Protein AF-0000000071038013 (afdb_homodimer)

pLDDT: mean 82.56, std 18.07, range [20.86, 97.69]

InterPro domains:
  IPR001584 Integrase, catalytic core [PF00665] (1-91)
  IPR001584 Integrase, catalytic core [PS50994] (1-150)
  IPR012337 Ribonuclease H-like superfamily [SSF53098] (1-143)
  IPR036397 Ribonuclease H superfamily [G3DSA:3.30.420.10] (1-163)

Structure (mmCIF, N/CA/C/O backbone):
data_AF-0000000071038013-model_v1
#
loop_
_entity.id
_entity.type
_entity.pdbx_description
1 polymer 'Integrase catalytic domain-containing protein'
#
loop_
_atom_site.group_PDB
_atom_site.id
_atom_site.type_symbol
_atom_site.label_atom_id
_atom_site.label_alt_id
_atom_site.label_comp_id
_atom_site.label_asym_id
_atom_site.label_entity_id
_atom_site.label_seq_id
_atom_site.pdbx_PDB_ins_code
_atom_site.Cartn_x
_atom_site.Cartn_y
_atom_site.Cartn_z
_atom_site.occupancy
_atom_site.B_iso_or_equiv
_atom_site.auth_seq_id
_atom_site.auth_comp_id
_atom_site.auth_asym_id
_atom_site.auth_atom_id
_atom_site.pdbx_PDB_model_num
ATOM 1 N N . MET A 1 1 ? 8.172 -13.898 -5.547 1 91.38 1 MET A N 1
ATOM 2 C CA . MET A 1 1 ? 7.512 -12.969 -6.461 1 91.38 1 MET A CA 1
ATOM 3 C C . MET A 1 1 ? 7.203 -13.641 -7.793 1 91.38 1 MET A C 1
ATOM 5 O O . MET A 1 1 ? 8.008 -14.43 -8.297 1 91.38 1 MET A O 1
ATOM 9 N N . ASP A 1 2 ? 6.066 -13.367 -8.406 1 90.62 2 ASP A N 1
ATOM 10 C CA . ASP A 1 2 ? 5.609 -13.969 -9.656 1 90.62 2 ASP A CA 1
ATOM 11 C C . ASP A 1 2 ? 4.633 -13.047 -10.383 1 90.62 2 ASP A C 1
ATOM 13 O O . ASP A 1 2 ? 4.109 -12.102 -9.797 1 90.62 2 ASP A O 1
ATOM 17 N N . ILE A 1 3 ? 4.516 -13.297 -11.625 1 92.56 3 ILE A N 1
ATOM 18 C CA . ILE A 1 3 ? 3.57 -12.523 -12.43 1 92.56 3 ILE A CA 1
ATOM 19 C C . ILE A 1 3 ? 2.422 -13.43 -12.875 1 92.56 3 ILE A C 1
ATOM 21 O O . ILE A 1 3 ? 2.648 -14.508 -13.422 1 92.56 3 ILE A O 1
ATOM 25 N N . LEU A 1 4 ? 1.237 -12.984 -12.609 1 93.62 4 LEU A N 1
ATOM 26 C CA . LEU A 1 4 ? 0.029 -13.672 -13.047 1 93.62 4 LEU A CA 1
ATOM 27 C C . LEU A 1 4 ? -0.562 -13 -14.281 1 93.62 4 LEU A C 1
ATOM 29 O O . LEU A 1 4 ? -0.708 -11.781 -14.32 1 93.62 4 LEU A O 1
ATOM 33 N N . GLY A 1 5 ? -0.98 -13.828 -15.203 1 91.69 5 GLY A N 1
ATOM 34 C CA . GLY A 1 5 ? -1.592 -13.328 -16.422 1 91.69 5 GLY A CA 1
ATOM 35 C C . GLY A 1 5 ? -1.093 -14.023 -17.672 1 91.69 5 GLY A C 1
ATOM 36 O O . GLY A 1 5 ? -0.382 -15.023 -17.594 1 91.69 5 GLY A O 1
ATOM 37 N N . PRO A 1 6 ? -1.408 -13.609 -18.844 1 94.38 6 PRO A N 1
ATOM 38 C CA . PRO A 1 6 ? -2.232 -12.43 -19.109 1 94.38 6 PRO A CA 1
ATOM 39 C C . PRO A 1 6 ? -3.697 -12.633 -18.734 1 94.38 6 PRO A C 1
ATOM 41 O O . PRO A 1 6 ? -4.23 -13.734 -18.891 1 94.38 6 PRO A O 1
ATOM 44 N N . LEU A 1 7 ? -4.316 -11.562 -18.219 1 94.81 7 LEU A N 1
ATOM 45 C CA . LEU A 1 7 ? -5.746 -11.461 -17.953 1 94.81 7 LEU A CA 1
ATOM 46 C C . LEU A 1 7 ? -6.422 -10.516 -18.938 1 94.81 7 LEU A C 1
ATOM 48 O O . LEU A 1 7 ? -5.746 -9.82 -19.703 1 94.8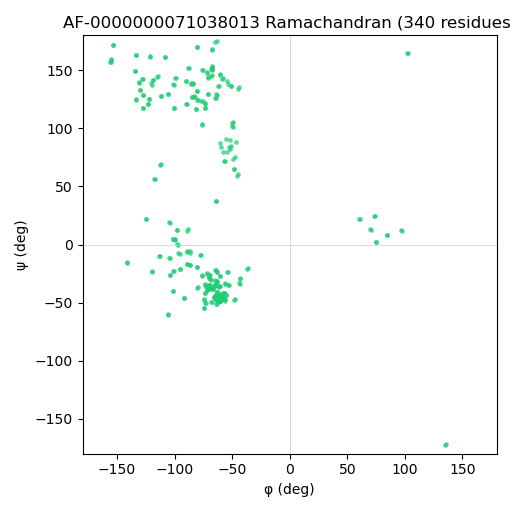1 7 LEU A O 1
ATOM 52 N N . PRO A 1 8 ? -7.727 -10.609 -19.062 1 94.25 8 PRO A N 1
ATOM 53 C CA . PRO A 1 8 ? -8.391 -9.617 -19.922 1 94.25 8 PRO A CA 1
ATOM 54 C C . PRO A 1 8 ? -8 -8.18 -19.562 1 94.25 8 PRO A C 1
ATOM 56 O O . PRO A 1 8 ? -7.898 -7.84 -18.391 1 94.25 8 PRO A O 1
ATOM 59 N N . VAL A 1 9 ? -7.75 -7.395 -20.578 1 95.81 9 VAL A N 1
ATOM 60 C CA . VAL A 1 9 ? -7.336 -6.012 -20.328 1 95.81 9 VAL A CA 1
ATOM 61 C C . VAL A 1 9 ? -8.461 -5.25 -19.641 1 95.81 9 VAL A C 1
ATOM 63 O O . VAL A 1 9 ? -9.609 -5.289 -20.078 1 95.81 9 VAL A O 1
ATOM 66 N N . THR A 1 10 ? -8.102 -4.637 -18.609 1 95.94 10 THR A N 1
ATOM 67 C CA . THR A 1 10 ? -9.094 -3.895 -17.828 1 95.94 10 THR A CA 1
ATOM 68 C C . THR A 1 10 ? -9.367 -2.535 -18.469 1 95.94 10 THR A C 1
ATOM 70 O O . THR A 1 10 ? -8.641 -2.105 -19.359 1 95.94 10 THR A O 1
ATOM 73 N N . ASP A 1 11 ? -10.398 -1.854 -17.969 1 91.81 11 ASP A N 1
ATOM 74 C CA . ASP A 1 11 ? -10.75 -0.514 -18.438 1 91.81 11 ASP A CA 1
ATOM 75 C C . ASP A 1 11 ? -9.633 0.482 -18.109 1 91.81 11 ASP A C 1
ATOM 77 O O . ASP A 1 11 ? -9.477 1.484 -18.812 1 91.81 11 ASP A O 1
ATOM 81 N N . THR A 1 12 ? -8.82 0.16 -17.156 1 93.19 12 THR A N 1
ATOM 82 C CA . THR A 1 12 ? -7.738 1.059 -16.766 1 93.19 12 THR A CA 1
ATOM 83 C C . THR A 1 12 ? -6.426 0.642 -17.422 1 93.19 12 THR A C 1
ATOM 85 O O . THR A 1 12 ? -5.375 1.225 -17.156 1 93.19 12 THR A O 1
ATOM 88 N N . GLY A 1 13 ? -6.43 -0.421 -18.219 1 96.25 13 GLY A N 1
ATOM 89 C CA . GLY A 1 13 ? -5.305 -0.77 -19.078 1 96.25 13 GLY A CA 1
ATOM 90 C C . GLY A 1 13 ? -4.391 -1.814 -18.453 1 96.25 13 GLY A C 1
ATOM 91 O O . GLY A 1 13 ? -3.285 -2.045 -18.953 1 96.25 13 GLY A O 1
ATOM 92 N N . ASN A 1 14 ? -4.781 -2.469 -17.406 1 97.38 14 ASN A N 1
ATOM 93 C CA . ASN A 1 14 ? -3.967 -3.506 -16.781 1 97.38 14 ASN A CA 1
ATOM 94 C C . ASN A 1 14 ? -4.227 -4.875 -17.406 1 97.38 14 ASN A C 1
ATOM 96 O O . ASN A 1 14 ? -5.328 -5.148 -17.875 1 97.38 14 ASN A O 1
ATOM 100 N N . ARG A 1 15 ? -3.176 -5.703 -17.344 1 97.44 15 ARG A N 1
ATOM 101 C CA . ARG A 1 15 ? -3.295 -7 -18.016 1 97.44 15 ARG A CA 1
ATOM 102 C C . ARG A 1 15 ? -2.633 -8.102 -17.188 1 97.44 15 ARG A C 1
ATOM 104 O O . ARG A 1 15 ? -2.848 -9.289 -17.438 1 97.44 15 ARG A O 1
ATOM 111 N N . TYR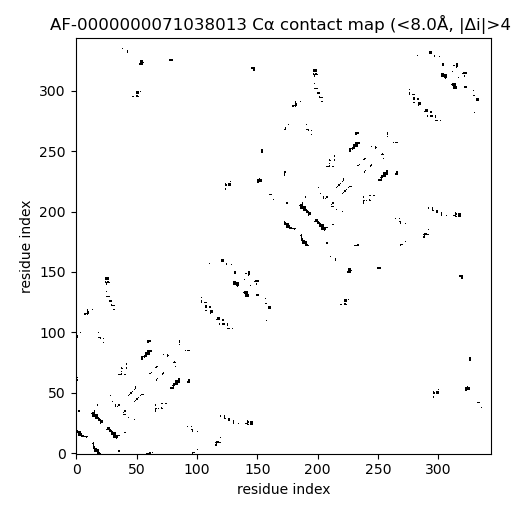 A 1 16 ? -1.839 -7.723 -16.25 1 96.25 16 TYR A N 1
ATOM 112 C CA . TYR A 1 16 ? -1.095 -8.664 -15.422 1 96.25 16 TYR A CA 1
ATOM 113 C C . TYR A 1 16 ? -1.196 -8.289 -13.945 1 96.25 16 TYR A C 1
ATOM 115 O O . TYR A 1 16 ? -1.627 -7.188 -13.609 1 96.25 16 TYR A O 1
ATOM 123 N N . ILE A 1 17 ? -0.865 -9.234 -13.086 1 96.81 17 ILE A N 1
ATOM 124 C CA . ILE A 1 17 ? -0.75 -8.984 -11.648 1 96.81 17 ILE A CA 1
ATOM 125 C C . ILE A 1 17 ? 0.646 -9.367 -11.172 1 96.81 17 ILE A C 1
ATOM 127 O O . ILE A 1 17 ? 1.089 -10.5 -11.375 1 96.81 17 ILE A O 1
ATOM 131 N N . LEU A 1 18 ? 1.361 -8.461 -10.633 1 95.94 18 LEU A N 1
ATOM 132 C CA . LEU A 1 18 ? 2.592 -8.766 -9.914 1 95.94 18 LEU A CA 1
ATOM 133 C C . LEU A 1 18 ? 2.287 -9.219 -8.484 1 95.94 18 LEU A C 1
ATOM 135 O O . LEU A 1 18 ? 1.726 -8.461 -7.695 1 95.94 18 LEU A O 1
ATOM 139 N N . CYS A 1 19 ? 2.621 -10.406 -8.18 1 95.88 19 CYS A N 1
ATOM 140 C CA . CYS A 1 19 ? 2.371 -10.977 -6.855 1 95.88 19 CYS A CA 1
ATOM 141 C C . CYS A 1 19 ? 3.662 -11.062 -6.051 1 95.88 19 CYS A C 1
ATOM 143 O O . CYS A 1 19 ? 4.672 -11.562 -6.547 1 95.88 19 CYS A O 1
ATOM 145 N N . VAL A 1 20 ? 3.627 -10.562 -4.855 1 94.5 20 VAL A N 1
ATOM 146 C CA . VAL A 1 20 ? 4.75 -10.625 -3.924 1 94.5 20 VAL A CA 1
ATOM 147 C C . VAL A 1 20 ? 4.281 -11.211 -2.592 1 94.5 20 VAL A C 1
ATOM 149 O O . VAL A 1 20 ? 3.303 -10.742 -2.01 1 94.5 20 VAL A O 1
ATOM 152 N N . ALA A 1 21 ? 4.953 -12.195 -2.105 1 94 21 ALA A N 1
ATOM 153 C CA . ALA A 1 21 ? 4.555 -12.852 -0.861 1 94 21 ALA A CA 1
ATOM 154 C C . ALA A 1 21 ? 5.73 -12.961 0.104 1 94 21 ALA A C 1
ATOM 156 O O . ALA A 1 21 ? 6.852 -13.266 -0.309 1 94 21 ALA A O 1
ATOM 157 N N . ASP A 1 22 ? 5.449 -12.602 1.289 1 92.44 22 ASP A N 1
ATOM 158 C CA . ASP A 1 22 ? 6.422 -12.82 2.357 1 92.44 22 ASP A CA 1
ATOM 159 C C . ASP A 1 22 ? 6.336 -14.242 2.898 1 92.44 22 ASP A C 1
ATOM 161 O O . ASP A 1 22 ? 5.281 -14.68 3.361 1 92.44 22 ASP A O 1
ATOM 165 N N . TYR A 1 23 ? 7.441 -14.922 2.941 1 88.69 23 TYR A N 1
ATOM 166 C CA . TYR A 1 23 ? 7.453 -16.344 3.271 1 88.69 23 TYR A CA 1
ATOM 167 C C . TYR A 1 23 ? 7.141 -16.562 4.746 1 88.69 23 TYR A C 1
ATOM 169 O O . TYR A 1 23 ? 6.453 -17.531 5.105 1 88.69 23 TYR A O 1
ATOM 177 N N . PHE A 1 24 ? 7.609 -15.758 5.574 1 88.88 24 PHE A N 1
ATOM 178 C CA . PHE A 1 24 ? 7.484 -15.945 7.012 1 88.88 24 PHE A CA 1
ATOM 179 C C . PHE A 1 24 ? 6.07 -15.633 7.48 1 88.88 24 PHE A C 1
ATOM 181 O O . PHE A 1 24 ? 5.402 -16.484 8.07 1 88.88 24 PHE A O 1
ATOM 188 N N . THR A 1 25 ? 5.551 -14.461 7.188 1 92.88 25 THR A N 1
ATOM 189 C CA . THR A 1 25 ? 4.254 -14.016 7.695 1 92.88 25 THR A CA 1
ATOM 190 C C . THR A 1 25 ? 3.127 -14.484 6.781 1 92.88 25 THR A C 1
ATOM 192 O O . THR A 1 25 ? 1.955 -14.438 7.16 1 92.88 25 THR A O 1
ATOM 195 N N . LYS A 1 26 ? 3.48 -14.867 5.547 1 92.94 26 LYS A N 1
ATOM 196 C CA . LYS A 1 26 ? 2.521 -15.266 4.516 1 92.94 26 LYS A CA 1
ATOM 197 C C . LYS A 1 26 ? 1.725 -14.062 4.016 1 92.94 26 LYS A C 1
ATOM 199 O O . LYS A 1 26 ? 0.716 -14.219 3.328 1 92.94 26 LYS A O 1
ATOM 204 N N . TRP A 1 27 ? 2.203 -12.875 4.379 1 95.38 27 TRP A N 1
ATOM 205 C CA . TRP A 1 27 ? 1.646 -11.648 3.83 1 95.38 27 TRP A CA 1
ATOM 206 C C . TRP A 1 27 ? 1.828 -11.594 2.316 1 95.38 27 TRP A C 1
ATOM 208 O O . TRP A 1 27 ? 2.893 -11.945 1.801 1 95.38 27 TRP A O 1
ATOM 218 N N . THR A 1 28 ? 0.787 -11.188 1.637 1 95.56 28 THR A N 1
ATOM 219 C CA . THR A 1 28 ? 0.858 -11.117 0.182 1 95.56 28 THR A CA 1
ATOM 220 C C . THR A 1 28 ? 0.438 -9.734 -0.314 1 95.56 28 THR A C 1
ATOM 222 O O . THR A 1 28 ? -0.424 -9.086 0.285 1 95.56 28 THR A O 1
ATOM 225 N N . GLU A 1 29 ? 1.085 -9.273 -1.32 1 97.38 29 GLU A N 1
ATOM 226 C CA . GLU A 1 29 ? 0.725 -8.086 -2.098 1 97.38 29 GLU A CA 1
ATOM 227 C C . GLU A 1 29 ? 0.46 -8.445 -3.557 1 97.38 29 GLU A C 1
ATOM 229 O O . GLU A 1 29 ? 1.134 -9.312 -4.121 1 97.38 29 GLU A O 1
ATOM 234 N N . ALA A 1 30 ? -0.49 -7.82 -4.109 1 97.31 30 ALA A N 1
ATOM 235 C CA . ALA A 1 30 ? -0.846 -7.984 -5.516 1 97.31 30 ALA A CA 1
ATOM 236 C C . ALA A 1 30 ? -1.058 -6.633 -6.191 1 97.31 30 ALA A C 1
ATOM 238 O O . ALA A 1 30 ? -1.839 -5.809 -5.711 1 97.31 30 ALA A O 1
ATOM 239 N N . TYR A 1 31 ? -0.338 -6.457 -7.238 1 97.69 31 TYR A N 1
ATOM 240 C CA . TYR A 1 31 ? -0.384 -5.184 -7.949 1 97.69 31 TYR A CA 1
ATOM 241 C C . TYR A 1 31 ? -0.79 -5.383 -9.406 1 97.69 31 TYR A C 1
ATOM 243 O O . TYR A 1 31 ? -0.163 -6.156 -10.125 1 97.69 31 TYR A O 1
ATOM 251 N N . ALA A 1 32 ? -1.856 -4.684 -9.859 1 97.62 32 ALA A N 1
ATOM 252 C CA . ALA A 1 32 ? -2.215 -4.699 -11.281 1 97.62 32 ALA A CA 1
ATOM 253 C C . ALA A 1 32 ? -1.201 -3.918 -12.109 1 97.62 32 ALA A C 1
ATOM 255 O O . ALA A 1 32 ? -0.83 -2.797 -11.758 1 97.62 32 ALA A O 1
ATOM 256 N N . ILE A 1 33 ? -0.693 -4.5 -13.172 1 97.12 33 ILE A N 1
ATOM 257 C CA . ILE A 1 33 ? 0.291 -3.834 -14.016 1 97.12 33 ILE A CA 1
ATOM 258 C C . ILE A 1 33 ? -0.077 -4.027 -15.484 1 97.12 33 ILE A C 1
ATOM 260 O O . ILE A 1 33 ? -0.678 -5.039 -15.852 1 97.12 33 ILE A O 1
ATOM 264 N N . PRO A 1 34 ? 0.255 -3.053 -16.344 1 97.12 34 PRO A N 1
ATOM 265 C CA . PRO A 1 34 ? -0.178 -3.102 -17.75 1 97.12 34 PRO A CA 1
ATOM 266 C C . PRO A 1 34 ? 0.639 -4.086 -18.578 1 97.12 34 PRO A C 1
ATOM 268 O O . PRO A 1 34 ? 0.171 -4.555 -19.625 1 97.12 34 PRO A O 1
ATOM 271 N N . ASN A 1 35 ? 1.901 -4.367 -18.203 1 94.44 35 ASN A N 1
ATOM 272 C CA . ASN A 1 35 ? 2.797 -5.25 -18.938 1 94.44 35 ASN A CA 1
ATOM 273 C C . ASN A 1 35 ? 3.844 -5.883 -18.031 1 94.44 35 ASN A C 1
ATOM 275 O O . ASN A 1 35 ? 3.93 -5.543 -16.844 1 94.44 35 ASN A O 1
ATOM 279 N N . GLN A 1 36 ? 4.547 -6.77 -18.547 1 91.81 36 GLN A N 1
ATOM 280 C CA . GLN A 1 36 ? 5.516 -7.492 -17.734 1 91.81 36 GLN A CA 1
ATOM 281 C C . GLN A 1 36 ? 6.938 -7.031 -18.031 1 91.81 36 GLN A C 1
ATOM 283 O O . GLN A 1 36 ? 7.895 -7.781 -17.828 1 91.81 36 GLN A O 1
ATOM 288 N N . GLU A 1 37 ? 7.012 -5.875 -18.609 1 90.31 37 GLU A N 1
ATOM 289 C CA . GLU A 1 37 ? 8.352 -5.363 -18.875 1 90.31 37 GLU A CA 1
ATOM 290 C C . GLU A 1 37 ? 9.148 -5.191 -17.578 1 90.31 37 GLU A C 1
ATOM 292 O O . GLU A 1 37 ? 8.594 -4.777 -16.547 1 90.31 37 GLU A O 1
ATOM 297 N N . ALA A 1 38 ? 10.414 -5.406 -17.688 1 87.75 38 ALA A N 1
ATOM 298 C CA . ALA A 1 38 ? 11.305 -5.371 -16.531 1 87.75 38 ALA A CA 1
ATOM 299 C C . ALA A 1 38 ? 11.219 -4.031 -15.812 1 87.75 38 ALA A C 1
ATOM 301 O O . ALA A 1 38 ? 11.18 -3.98 -14.578 1 87.75 38 ALA A O 1
ATOM 302 N N . VAL A 1 39 ? 11.164 -2.992 -16.547 1 88.5 39 VAL A N 1
ATOM 303 C CA . VAL A 1 39 ? 11.133 -1.652 -15.969 1 88.5 39 VAL A CA 1
ATOM 304 C C . VAL A 1 39 ? 9.836 -1.456 -15.18 1 88.5 39 VAL A C 1
ATOM 306 O O . VAL A 1 39 ? 9.852 -0.909 -14.078 1 88.5 39 VAL A O 1
ATOM 309 N N . THR A 1 40 ? 8.727 -1.884 -15.789 1 92.44 40 THR A N 1
ATOM 310 C CA . THR A 1 40 ? 7.434 -1.777 -15.117 1 92.44 40 THR A CA 1
ATOM 311 C C . THR A 1 40 ? 7.434 -2.576 -13.82 1 92.44 40 THR A C 1
ATOM 313 O O . THR A 1 40 ? 7.066 -2.055 -12.766 1 92.44 40 THR A O 1
ATOM 316 N N . VAL A 1 41 ? 7.863 -3.742 -13.867 1 92.44 41 VAL A N 1
ATOM 317 C CA . VAL A 1 41 ? 7.875 -4.645 -12.727 1 92.44 41 VAL A CA 1
ATOM 318 C C . VAL A 1 41 ? 8.805 -4.102 -11.641 1 92.44 41 VAL A C 1
ATOM 320 O O . VAL A 1 41 ? 8.438 -4.051 -10.469 1 92.44 41 VAL A O 1
ATOM 323 N N . ALA A 1 42 ? 9.977 -3.688 -12.039 1 90.44 42 ALA A N 1
ATOM 324 C CA . ALA A 1 42 ? 10.953 -3.141 -11.094 1 90.44 42 ALA A CA 1
ATOM 325 C C . ALA A 1 42 ? 10.391 -1.907 -10.391 1 90.44 42 ALA A C 1
ATOM 327 O O . ALA A 1 42 ? 10.523 -1.772 -9.172 1 90.44 42 ALA A O 1
ATOM 328 N N . ARG A 1 43 ? 9.781 -1.085 -11.125 1 91.38 43 ARG A N 1
ATOM 329 C CA . ARG A 1 43 ? 9.234 0.147 -10.57 1 91.38 43 ARG A CA 1
ATOM 330 C C . ARG A 1 43 ? 8.148 -0.152 -9.539 1 91.38 43 ARG A C 1
ATOM 332 O O . ARG A 1 43 ? 8.18 0.384 -8.43 1 91.38 43 ARG A O 1
ATOM 339 N N . VAL A 1 44 ? 7.242 -0.942 -9.898 1 94.19 44 VAL A N 1
ATOM 340 C CA . VAL A 1 44 ? 6.137 -1.278 -9.008 1 94.19 44 VAL A CA 1
ATOM 341 C C . VAL A 1 44 ? 6.672 -1.98 -7.762 1 94.19 44 VAL A C 1
ATOM 343 O O . VAL A 1 44 ? 6.262 -1.67 -6.641 1 94.19 44 VAL A O 1
ATOM 346 N N . PHE A 1 45 ? 7.605 -2.873 -7.953 1 93.69 45 PHE A N 1
ATOM 347 C CA . PHE A 1 45 ? 8.203 -3.604 -6.84 1 93.69 45 PHE A CA 1
ATOM 348 C C . PHE A 1 45 ? 8.875 -2.648 -5.863 1 93.69 45 PHE A C 1
ATOM 350 O O . PHE A 1 45 ? 8.672 -2.744 -4.652 1 93.69 45 PHE A O 1
ATOM 357 N N . VAL A 1 46 ? 9.594 -1.731 -6.355 1 92.69 46 VAL A N 1
ATOM 358 C CA . VAL A 1 46 ? 10.336 -0.807 -5.504 1 92.69 46 VAL A CA 1
ATOM 359 C C . VAL A 1 46 ? 9.375 0.182 -4.855 1 92.69 46 VAL A C 1
ATOM 361 O O . VAL A 1 46 ? 9.336 0.307 -3.629 1 92.69 46 VAL A O 1
ATOM 364 N N . GLU A 1 47 ? 8.539 0.807 -5.59 1 92.88 47 GLU A N 1
ATOM 365 C CA . GLU A 1 47 ? 7.723 1.923 -5.121 1 92.88 47 GLU A CA 1
ATOM 366 C C . GLU A 1 47 ? 6.602 1.441 -4.199 1 92.88 47 GLU A C 1
ATOM 368 O O . GLU A 1 47 ? 6.219 2.145 -3.264 1 92.88 47 GLU A O 1
ATOM 373 N N . GLN A 1 48 ? 6.117 0.265 -4.52 1 95 48 GLN A N 1
ATOM 374 C CA . GLN A 1 48 ? 4.914 -0.136 -3.799 1 95 48 GLN A CA 1
ATOM 375 C C . GLN A 1 48 ? 5.234 -1.179 -2.732 1 95 48 GLN A C 1
ATOM 377 O O . GLN A 1 48 ? 4.531 -1.279 -1.725 1 95 48 GLN A O 1
ATOM 382 N N . PHE A 1 49 ? 6.293 -1.919 -2.947 1 95.44 49 PHE A N 1
ATOM 383 C CA . PHE A 1 49 ? 6.605 -2.949 -1.967 1 95.44 49 PHE A CA 1
ATOM 384 C C . PHE A 1 49 ? 7.805 -2.541 -1.118 1 95.44 49 PHE A C 1
ATOM 386 O O . PHE A 1 49 ? 7.68 -2.359 0.095 1 95.44 49 PHE A O 1
ATOM 393 N N . VAL A 1 50 ? 8.945 -2.326 -1.741 1 94.62 50 VAL A N 1
ATOM 394 C CA . VAL A 1 50 ? 10.203 -2.096 -1.034 1 94.62 50 VAL A CA 1
ATOM 395 C C . VAL A 1 50 ? 10.086 -0.834 -0.179 1 94.62 50 VAL A C 1
ATOM 397 O O . VAL A 1 50 ? 10.445 -0.844 1.001 1 94.62 50 VAL A O 1
ATOM 400 N N . LEU A 1 51 ? 9.547 0.238 -0.704 1 94.25 51 LEU A N 1
ATOM 401 C CA . LEU A 1 51 ? 9.508 1.512 0.006 1 94.25 51 LEU A CA 1
ATOM 402 C C . LEU A 1 51 ? 8.414 1.513 1.065 1 94.25 51 LEU A C 1
ATOM 404 O O . LEU A 1 51 ? 8.359 2.412 1.906 1 94.25 51 LEU A O 1
ATOM 408 N N . ARG A 1 52 ? 7.637 0.562 1.053 1 95.44 52 ARG A N 1
ATOM 409 C CA . ARG A 1 52 ? 6.605 0.483 2.082 1 95.44 52 ARG A CA 1
ATOM 410 C C . ARG A 1 52 ? 6.992 -0.517 3.168 1 95.44 52 ARG A C 1
ATOM 412 O O . ARG A 1 52 ? 6.789 -0.26 4.355 1 95.44 52 ARG A O 1
ATOM 419 N N . PHE A 1 53 ? 7.586 -1.646 2.752 1 95.25 53 PHE A N 1
ATOM 420 C CA . PHE A 1 53 ? 7.781 -2.732 3.705 1 95.25 53 PHE A CA 1
ATOM 421 C C . PHE A 1 53 ? 9.266 -2.955 3.975 1 95.25 53 PHE A C 1
ATOM 423 O O . PHE A 1 53 ? 9.633 -3.717 4.871 1 95.25 53 PHE A O 1
ATOM 430 N N . GLY A 1 54 ? 10.156 -2.303 3.176 1 93.56 54 GLY A N 1
ATOM 431 C CA . GLY A 1 54 ? 11.586 -2.486 3.332 1 93.56 54 GLY A CA 1
ATOM 432 C C . GLY A 1 54 ? 12.188 -3.418 2.297 1 93.56 54 GLY A C 1
ATOM 433 O O . GLY A 1 54 ? 11.461 -4.168 1.636 1 93.56 54 GLY A O 1
ATOM 434 N N . VAL A 1 55 ? 13.516 -3.385 2.18 1 92.69 55 VAL A N 1
ATOM 435 C CA . VAL A 1 55 ? 14.242 -4.246 1.254 1 92.69 55 VAL A CA 1
ATOM 436 C C . VAL A 1 55 ? 14.258 -5.676 1.789 1 92.69 55 VAL A C 1
ATOM 438 O O . VAL A 1 55 ? 14.727 -5.922 2.904 1 92.69 55 VAL A O 1
ATOM 441 N N . PRO A 1 56 ? 13.727 -6.586 0.996 1 91.81 56 PRO A N 1
ATOM 442 C CA . PRO A 1 56 ? 13.844 -7.973 1.445 1 91.81 56 PRO A CA 1
ATOM 443 C C . PRO A 1 56 ? 15.281 -8.477 1.43 1 91.81 56 PRO A C 1
ATOM 445 O O . PRO A 1 56 ? 16.078 -8.078 0.574 1 91.81 56 PRO A O 1
ATOM 448 N N . LEU A 1 57 ? 15.555 -9.375 2.297 1 88.31 57 LEU A N 1
ATOM 449 C CA . LEU A 1 57 ? 16.891 -9.969 2.336 1 88.31 57 LEU A CA 1
ATOM 450 C C . LEU A 1 57 ? 17.094 -10.93 1.173 1 88.31 57 LEU A C 1
ATOM 452 O O . LEU A 1 57 ? 18.156 -10.961 0.566 1 88.31 57 LEU A O 1
ATOM 456 N N . GLN A 1 58 ? 16.062 -11.695 0.93 1 89.06 58 GLN A N 1
ATOM 457 C CA . GLN A 1 58 ? 16.078 -12.656 -0.167 1 89.06 58 GLN A CA 1
ATOM 458 C C . GLN A 1 58 ? 14.812 -12.531 -1.022 1 89.06 58 GLN A C 1
ATOM 460 O O . GLN A 1 58 ? 13.719 -12.312 -0.499 1 89.06 58 GLN A O 1
ATOM 465 N N . LEU A 1 59 ? 15.023 -12.641 -2.283 1 88.44 59 LEU A N 1
ATOM 466 C CA . LEU A 1 59 ? 13.914 -12.594 -3.229 1 88.44 59 LEU A CA 1
ATOM 467 C C . LEU A 1 59 ? 13.938 -13.805 -4.152 1 88.44 59 LEU A C 1
ATOM 469 O O . LEU A 1 59 ? 14.922 -14.031 -4.859 1 88.44 59 LEU A O 1
ATOM 473 N N . HIS A 1 60 ? 12.906 -14.602 -4.082 1 85.25 60 HIS A N 1
ATOM 474 C CA . HIS A 1 60 ? 12.734 -15.75 -4.969 1 85.25 60 HIS A CA 1
ATOM 475 C C . HIS A 1 60 ? 11.758 -15.43 -6.094 1 85.25 60 HIS A C 1
ATOM 477 O O . HIS A 1 60 ? 10.625 -15.016 -5.836 1 85.25 60 HIS A O 1
ATOM 483 N N . THR A 1 61 ? 12.273 -15.477 -7.285 1 84.19 61 THR A N 1
ATOM 484 C CA . THR A 1 61 ? 11.414 -15.18 -8.43 1 84.19 61 THR A CA 1
ATOM 485 C C . THR A 1 61 ? 11.25 -16.406 -9.312 1 84.19 61 THR A C 1
ATOM 487 O O . THR A 1 61 ? 12.117 -17.297 -9.336 1 84.19 61 THR A O 1
ATOM 490 N N . ASP A 1 62 ? 10.141 -16.578 -9.859 1 73.19 62 ASP A N 1
ATOM 491 C CA . ASP A 1 62 ? 9.984 -17.656 -10.828 1 73.19 62 ASP A CA 1
ATOM 492 C C . ASP A 1 62 ? 10.789 -17.375 -12.094 1 73.19 62 ASP A C 1
ATOM 494 O O . ASP A 1 62 ? 11.211 -16.234 -12.328 1 73.19 62 ASP A O 1
ATOM 498 N N . GLN A 1 63 ? 11.195 -18.391 -12.719 1 62.56 63 GLN A N 1
ATOM 499 C CA . GLN A 1 63 ? 12.102 -18.344 -13.859 1 62.56 63 GLN A CA 1
ATOM 500 C C . GLN A 1 63 ? 11.469 -17.609 -15.039 1 62.56 63 GLN A C 1
ATOM 502 O O . GLN A 1 63 ? 11.742 -17.938 -16.203 1 62.56 63 GLN A O 1
ATOM 507 N N . GLY A 1 64 ? 10.727 -16.578 -14.758 1 65.06 64 GLY A N 1
ATOM 508 C CA . GLY A 1 64 ? 10.234 -15.82 -15.898 1 65.06 64 GLY A CA 1
ATOM 509 C C . GLY A 1 64 ? 11.234 -14.805 -16.406 1 65.06 64 GLY A C 1
ATOM 510 O O . GLY A 1 64 ? 12.039 -14.266 -15.648 1 65.06 64 GLY A O 1
ATOM 511 N N . ARG A 1 65 ? 11.391 -14.672 -17.703 1 66.62 65 ARG A N 1
ATOM 512 C CA . ARG A 1 65 ? 12.305 -13.781 -18.406 1 66.62 65 ARG A CA 1
ATOM 513 C C . ARG A 1 65 ? 12.312 -12.391 -17.766 1 66.62 65 ARG A C 1
ATOM 515 O O . ARG A 1 65 ? 13.352 -11.727 -17.734 1 66.62 65 ARG A O 1
ATOM 522 N N . ASN A 1 66 ? 11.258 -12.016 -17.203 1 70.69 66 ASN A N 1
ATOM 523 C CA . ASN A 1 66 ? 11.148 -10.672 -16.641 1 70.69 66 ASN A CA 1
ATOM 524 C C . ASN A 1 66 ? 12.055 -10.492 -15.43 1 70.69 66 ASN A C 1
ATOM 526 O O . ASN A 1 66 ? 12.641 -9.422 -15.242 1 70.69 66 ASN A O 1
ATOM 530 N N . PHE A 1 67 ? 12.242 -11.539 -14.766 1 73.88 67 PHE A N 1
ATOM 531 C CA . PHE A 1 67 ? 13.016 -11.422 -13.531 1 73.88 67 PHE A CA 1
ATOM 532 C C . PHE A 1 67 ? 14.484 -11.758 -13.781 1 73.88 67 PHE A C 1
ATOM 534 O O . PHE A 1 67 ? 15.336 -11.539 -12.914 1 73.88 67 PHE A O 1
ATOM 541 N N . GLU A 1 68 ? 14.664 -12.211 -14.953 1 73.62 68 GLU A N 1
ATOM 542 C CA . GLU A 1 68 ? 16.031 -12.555 -15.305 1 73.62 68 GLU A CA 1
ATOM 543 C C . GLU A 1 68 ? 16.703 -11.453 -16.125 1 73.62 68 GLU A C 1
ATOM 545 O O . GLU A 1 68 ? 17.875 -11.555 -16.484 1 73.62 68 GLU A O 1
ATOM 550 N N . SER A 1 69 ? 16.016 -10.477 -16.266 1 78.19 69 SER A N 1
ATOM 551 C CA . SER A 1 69 ? 16.562 -9.359 -17.031 1 78.19 69 SER A CA 1
ATOM 552 C C . SER A 1 69 ? 17.719 -8.703 -16.297 1 78.19 69 SER A C 1
ATOM 554 O O . SER A 1 69 ? 17.859 -8.852 -15.078 1 78.19 69 SER A O 1
ATOM 556 N N . ASN A 1 70 ? 18.562 -8.125 -17.062 1 79.19 70 ASN A N 1
ATOM 557 C CA . ASN A 1 70 ? 19.688 -7.375 -16.5 1 79.19 70 ASN A CA 1
ATOM 558 C C . ASN A 1 70 ? 19.203 -6.289 -15.539 1 79.19 70 ASN A C 1
ATOM 560 O O . ASN A 1 70 ? 19.844 -6.039 -14.516 1 79.19 70 ASN A O 1
ATOM 564 N N . LEU A 1 71 ? 18.141 -5.793 -15.875 1 75.81 71 LEU A N 1
ATOM 565 C CA . LEU A 1 71 ? 17.594 -4.727 -15.039 1 75.81 71 LEU A CA 1
ATOM 566 C C . LEU A 1 71 ? 17.297 -5.23 -13.633 1 75.81 71 LEU A C 1
ATOM 568 O O . LEU A 1 71 ? 17.688 -4.609 -12.648 1 75.81 71 LEU A O 1
ATOM 572 N N . PHE A 1 72 ? 16.656 -6.293 -13.5 1 81.56 72 PHE A N 1
ATOM 573 C CA . PHE A 1 72 ? 16.281 -6.797 -12.188 1 81.56 72 PHE A CA 1
ATOM 574 C C . PHE A 1 72 ? 17.5 -7.277 -11.422 1 81.56 72 PHE A C 1
ATOM 576 O O . PHE A 1 72 ? 17.578 -7.121 -10.195 1 81.56 72 PHE A O 1
ATOM 583 N N . LYS A 1 73 ? 18.359 -7.809 -12.188 1 80.94 73 LYS A N 1
ATOM 584 C CA . LYS A 1 73 ? 19.625 -8.219 -11.562 1 80.94 73 LYS A CA 1
ATOM 585 C C . LYS A 1 73 ? 20.359 -7.012 -10.984 1 80.94 73 LYS A C 1
ATOM 587 O O . LYS A 1 73 ? 20.828 -7.055 -9.844 1 80.94 73 LYS A O 1
ATOM 592 N N . GLU A 1 74 ? 20.453 -6.02 -11.742 1 82.5 74 GLU A N 1
ATOM 593 C CA . GLU A 1 74 ? 21.109 -4.797 -11.289 1 82.5 74 GLU A CA 1
ATOM 594 C C . GLU A 1 74 ? 20.359 -4.176 -10.109 1 82.5 74 GLU A C 1
ATOM 596 O O . GLU A 1 74 ? 20.984 -3.697 -9.156 1 82.5 74 GLU A O 1
ATOM 601 N N . LEU A 1 75 ? 19.094 -4.215 -10.227 1 82.88 75 LEU A N 1
ATOM 602 C CA . LEU A 1 75 ? 18.281 -3.678 -9.141 1 82.88 75 LEU A CA 1
ATOM 603 C C . LEU A 1 75 ? 18.516 -4.445 -7.848 1 82.88 75 LEU A C 1
ATOM 605 O O . LEU A 1 75 ? 18.688 -3.84 -6.785 1 82.88 75 LEU A O 1
ATOM 609 N N . ALA A 1 76 ? 18.469 -5.719 -7.941 1 84.75 76 ALA A N 1
ATOM 610 C CA . ALA A 1 76 ? 18.703 -6.551 -6.766 1 84.75 76 ALA A CA 1
ATOM 611 C C . ALA A 1 76 ? 20.062 -6.262 -6.145 1 84.75 76 ALA A C 1
ATOM 613 O O . ALA A 1 76 ? 20.188 -6.168 -4.922 1 84.75 76 ALA A O 1
ATOM 614 N N . GLN A 1 77 ? 21 -6.113 -6.992 1 83.62 77 GLN A N 1
ATOM 615 C CA . GLN A 1 77 ? 22.344 -5.805 -6.531 1 83.62 77 GLN A CA 1
ATOM 616 C C . GLN A 1 77 ? 22.406 -4.441 -5.848 1 83.62 77 GLN A C 1
ATOM 618 O O . GLN A 1 77 ? 22.984 -4.305 -4.766 1 83.62 77 GLN A O 1
ATOM 623 N N . LEU A 1 78 ? 21.812 -3.551 -6.434 1 81.31 78 LEU A N 1
ATOM 624 C CA . LEU A 1 78 ? 21.797 -2.193 -5.895 1 81.31 78 LEU A CA 1
ATOM 625 C C . LEU A 1 78 ? 21.109 -2.162 -4.531 1 81.31 78 LEU A C 1
ATOM 627 O O . LEU A 1 78 ? 21.547 -1.424 -3.639 1 81.31 78 LEU A O 1
ATOM 631 N N . LEU A 1 79 ? 20.109 -2.963 -4.395 1 86.56 79 LEU A N 1
ATOM 632 C CA . LEU A 1 79 ? 19.328 -2.957 -3.166 1 86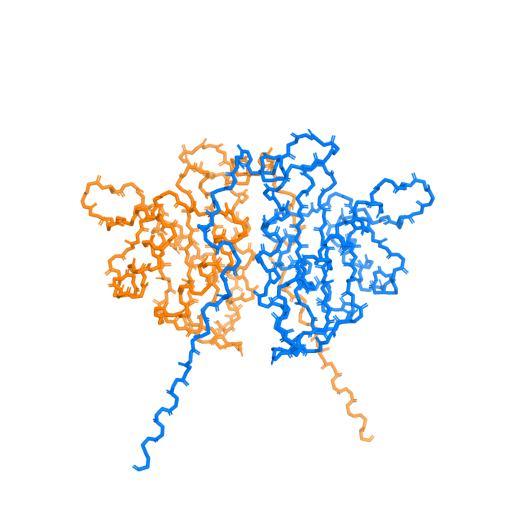.56 79 LEU A CA 1
ATOM 633 C C . LEU A 1 79 ? 19.906 -3.934 -2.146 1 86.56 79 LEU A C 1
ATOM 635 O O . LEU A 1 79 ? 19.453 -3.988 -1.004 1 86.56 79 LEU A O 1
ATOM 639 N N . GLY A 1 80 ? 20.891 -4.656 -2.57 1 85.31 80 GLY A N 1
ATOM 640 C CA . GLY A 1 80 ? 21.5 -5.633 -1.678 1 85.31 80 GLY A CA 1
ATOM 641 C C . GLY A 1 80 ? 20.625 -6.855 -1.459 1 85.31 80 GLY A C 1
ATOM 642 O O . GLY A 1 80 ? 20.641 -7.449 -0.378 1 85.31 80 GLY A O 1
ATOM 643 N N . ILE A 1 81 ? 19.781 -7.117 -2.381 1 87.75 81 ILE A N 1
ATOM 644 C CA . ILE A 1 81 ? 18.891 -8.266 -2.299 1 87.75 81 ILE A CA 1
ATOM 645 C C . ILE A 1 81 ? 19.609 -9.508 -2.826 1 87.75 81 ILE A C 1
ATOM 647 O O . ILE A 1 81 ? 20.219 -9.477 -3.896 1 87.75 81 ILE A O 1
ATOM 651 N N . ASP A 1 82 ? 19.625 -10.547 -2.031 1 84.06 82 ASP A N 1
ATOM 652 C CA . ASP A 1 82 ? 20.047 -11.844 -2.551 1 84.06 82 ASP A CA 1
ATOM 653 C C . ASP A 1 82 ? 18.953 -12.477 -3.406 1 84.06 82 ASP A C 1
ATOM 655 O O . ASP A 1 82 ? 17.953 -12.953 -2.881 1 84.06 82 ASP A O 1
ATOM 659 N N . LYS A 1 83 ? 19.188 -12.391 -4.637 1 80 83 LYS A N 1
ATOM 660 C CA . LYS A 1 83 ? 18.188 -12.938 -5.555 1 80 83 LYS A CA 1
ATOM 661 C C . LYS A 1 83 ? 18.469 -14.406 -5.859 1 80 83 LYS A C 1
ATOM 663 O O . LYS A 1 83 ? 19.594 -14.766 -6.203 1 80 83 LYS A O 1
ATOM 668 N N . THR A 1 84 ? 17.562 -15.242 -5.562 1 72.06 84 THR A N 1
ATOM 669 C CA . THR A 1 84 ? 17.703 -16.656 -5.91 1 72.06 84 THR A CA 1
ATOM 670 C C . THR A 1 84 ? 16.578 -17.109 -6.824 1 72.06 84 THR A C 1
ATOM 672 O O . THR A 1 84 ? 15.477 -16.531 -6.789 1 72.06 84 THR A O 1
ATOM 675 N N . ARG A 1 85 ? 17.062 -17.906 -7.824 1 63.09 85 ARG A N 1
ATOM 676 C CA . ARG A 1 85 ? 16.047 -18.531 -8.656 1 63.09 85 ARG A CA 1
ATOM 677 C C . ARG A 1 85 ? 15.461 -19.766 -7.961 1 63.09 85 ARG A C 1
ATOM 679 O O . ARG A 1 85 ? 16.172 -20.484 -7.258 1 63.09 85 ARG A O 1
ATOM 686 N N . THR A 1 86 ? 14.156 -19.812 -7.785 1 55.84 86 THR A N 1
ATOM 687 C CA . THR A 1 86 ? 13.57 -21 -7.18 1 55.84 86 THR A CA 1
ATOM 688 C C . THR A 1 86 ? 14.102 -22.266 -7.844 1 55.84 86 THR A C 1
ATOM 690 O O . THR A 1 86 ? 13.906 -22.469 -9.047 1 55.84 86 THR A O 1
ATOM 693 N N . THR A 1 87 ? 15.305 -22.578 -7.766 1 50.62 87 THR A N 1
ATOM 694 C CA . THR A 1 87 ? 15.766 -23.891 -8.188 1 50.62 87 THR A CA 1
ATOM 695 C C . THR A 1 87 ? 15.219 -24.984 -7.262 1 50.62 87 THR A C 1
ATOM 697 O O . THR A 1 87 ? 14.688 -24.688 -6.188 1 50.62 87 THR A O 1
ATOM 700 N N . ALA A 1 88 ? 15.359 -26.266 -7.68 1 52.06 88 ALA A N 1
ATOM 701 C CA . ALA A 1 88 ? 15.016 -27.516 -7.02 1 52.06 88 ALA A CA 1
ATOM 702 C C . ALA A 1 88 ? 15.273 -27.438 -5.52 1 52.06 88 ALA A C 1
ATOM 704 O O . ALA A 1 88 ? 14.633 -28.141 -4.734 1 52.06 88 ALA A O 1
ATOM 705 N N . PHE A 1 89 ? 16.031 -26.594 -5.133 1 47.19 89 PHE A N 1
ATOM 706 C CA . PHE A 1 89 ? 16.469 -26.766 -3.75 1 47.19 89 PHE A CA 1
ATOM 707 C C . PHE A 1 89 ? 15.594 -25.938 -2.805 1 47.19 89 PHE A C 1
ATOM 709 O O . PHE A 1 89 ? 15.68 -26.109 -1.586 1 47.19 89 PHE A O 1
ATOM 716 N N . HIS A 1 90 ? 14.891 -24.922 -3.219 1 55.59 90 HIS A N 1
ATOM 717 C CA . HIS A 1 90 ? 14.008 -24.203 -2.305 1 55.59 90 HIS A CA 1
ATOM 718 C C . HIS A 1 90 ? 12.555 -24.312 -2.754 1 55.59 90 HIS A C 1
ATOM 720 O O . HIS A 1 90 ? 11.945 -23.297 -3.104 1 55.59 90 HIS A O 1
ATOM 726 N N . PRO A 1 91 ? 12.07 -25.5 -2.896 1 55.41 91 PRO A N 1
ATOM 727 C CA . PRO A 1 91 ? 10.742 -25.891 -3.387 1 55.41 91 PRO A CA 1
ATOM 728 C C . PRO A 1 91 ? 9.609 -25.203 -2.621 1 55.41 91 PRO A C 1
ATOM 730 O O . PRO A 1 91 ? 8.555 -24.906 -3.195 1 55.41 91 PRO A O 1
ATOM 733 N N . GLN A 1 92 ? 9.953 -24.797 -1.386 1 57.06 92 GLN A N 1
ATOM 734 C CA . GLN A 1 92 ? 8.844 -24.391 -0.532 1 57.06 92 GLN A CA 1
ATOM 735 C C . GLN A 1 92 ? 8.398 -22.969 -0.861 1 57.06 92 GLN A C 1
ATOM 737 O O . GLN A 1 92 ? 7.199 -22.672 -0.885 1 57.06 92 GLN A O 1
ATOM 742 N N . SER A 1 93 ? 9.336 -22.047 -1.185 1 59.34 93 SER A N 1
ATOM 743 C CA . SER A 1 93 ? 8.945 -20.672 -1.454 1 59.34 93 SER A CA 1
ATOM 744 C C . SER A 1 93 ? 8.211 -20.547 -2.785 1 59.34 93 SER A C 1
ATOM 746 O O . SER A 1 93 ? 7.254 -19.781 -2.906 1 59.34 93 SER A O 1
ATOM 748 N N . ASP A 1 94 ? 8.656 -21.328 -3.701 1 63.62 94 ASP A N 1
ATOM 749 C CA . ASP A 1 94 ? 7.984 -21.344 -5 1 63.62 94 ASP A CA 1
ATOM 750 C C . ASP A 1 94 ? 6.555 -21.859 -4.879 1 63.62 94 ASP A C 1
ATOM 752 O O . ASP A 1 94 ? 5.633 -21.312 -5.477 1 63.62 94 ASP A O 1
ATOM 756 N N . GLY A 1 95 ? 6.449 -22.734 -4.012 1 76.56 95 GLY A N 1
ATOM 757 C CA . GLY A 1 95 ? 5.133 -23.312 -3.809 1 76.56 95 GLY A CA 1
ATOM 758 C C . GLY A 1 95 ? 4.141 -22.344 -3.189 1 76.56 95 GLY A C 1
ATOM 759 O O . GLY A 1 95 ? 2.955 -22.359 -3.516 1 76.56 95 GLY A O 1
ATOM 760 N N . MET A 1 96 ? 4.629 -21.344 -2.432 1 82.44 96 MET A N 1
ATOM 761 C CA . MET A 1 96 ? 3.75 -20.422 -1.728 1 82.44 96 MET A CA 1
ATOM 762 C C . MET A 1 96 ? 3.119 -19.422 -2.695 1 82.44 96 MET A C 1
ATOM 764 O O . MET A 1 96 ? 1.906 -19.219 -2.67 1 82.44 96 MET A O 1
ATOM 768 N N . VAL A 1 97 ? 3.932 -18.828 -3.566 1 86.75 97 VAL A N 1
ATOM 769 C CA . VAL A 1 97 ? 3.416 -17.828 -4.488 1 86.75 97 VAL A CA 1
ATOM 770 C C . VAL A 1 97 ? 2.51 -18.484 -5.523 1 86.75 97 VAL A C 1
ATOM 772 O O . VAL A 1 97 ? 1.495 -17.906 -5.93 1 86.75 97 VAL A O 1
ATOM 775 N N . GLU A 1 98 ? 2.889 -19.719 -5.969 1 84.5 98 GLU A N 1
ATOM 776 C CA . GLU A 1 98 ? 2.043 -20.469 -6.891 1 84.5 98 GLU A CA 1
ATOM 777 C C . GLU A 1 98 ? 0.67 -20.75 -6.281 1 84.5 98 GLU A C 1
ATOM 779 O O . GLU A 1 98 ? -0.354 -20.594 -6.949 1 84.5 98 GLU A O 1
ATOM 784 N N . ARG A 1 99 ? 0.643 -21.203 -5.07 1 85.38 99 ARG A N 1
ATOM 785 C CA . ARG A 1 99 ? -0.615 -21.438 -4.371 1 85.38 99 ARG A CA 1
ATOM 786 C C . ARG A 1 99 ? -1.41 -20.156 -4.215 1 85.38 99 ARG A C 1
ATOM 788 O O . ARG A 1 99 ? -2.625 -20.141 -4.418 1 85.38 99 ARG A O 1
ATOM 795 N N . PHE A 1 100 ? -0.713 -19.094 -3.816 1 90.56 100 PHE A N 1
ATOM 796 C CA . PHE A 1 100 ? -1.353 -17.781 -3.711 1 90.56 100 PHE A CA 1
ATOM 797 C C . PHE A 1 100 ? -1.979 -17.391 -5.039 1 90.56 100 PHE A C 1
ATOM 799 O O . PHE A 1 100 ? -3.135 -16.953 -5.082 1 90.56 100 PHE A O 1
ATOM 806 N N . ASN A 1 101 ? -1.255 -17.516 -6.105 1 90.5 101 ASN A N 1
ATOM 807 C CA . ASN A 1 101 ? -1.749 -17.141 -7.426 1 90.5 101 ASN A CA 1
ATOM 808 C C . ASN A 1 101 ? -2.994 -17.938 -7.812 1 90.5 101 ASN A C 1
ATOM 810 O O . ASN A 1 101 ? -3.951 -17.375 -8.352 1 90.5 101 ASN A O 1
ATOM 814 N N . ARG A 1 102 ? -2.98 -19.172 -7.555 1 90.62 102 ARG A N 1
ATOM 815 C CA . ARG A 1 102 ? -4.141 -20.016 -7.832 1 90.62 102 ARG A CA 1
ATOM 816 C C . ARG A 1 102 ? -5.355 -19.547 -7.043 1 90.62 102 ARG A C 1
ATOM 818 O O . ARG A 1 102 ? -6.453 -19.438 -7.594 1 90.62 102 ARG A O 1
ATOM 825 N N . THR A 1 103 ? -5.117 -19.344 -5.781 1 91.06 103 THR A N 1
ATOM 826 C CA . THR A 1 103 ? -6.188 -18.875 -4.91 1 91.06 103 THR A CA 1
ATOM 827 C C . THR A 1 103 ? -6.719 -17.531 -5.383 1 91.06 103 THR A C 1
ATOM 829 O O . THR A 1 103 ? -7.934 -17.312 -5.449 1 91.06 103 THR A O 1
ATOM 832 N N . LEU A 1 104 ? -5.797 -16.656 -5.703 1 93.06 104 LEU A N 1
ATOM 833 C CA . LEU A 1 104 ? -6.156 -15.328 -6.188 1 93.06 104 LEU A CA 1
ATOM 834 C C . LEU A 1 104 ? -6.996 -15.422 -7.457 1 93.06 104 LEU A C 1
ATOM 836 O O . LEU A 1 104 ? -8.023 -14.75 -7.578 1 93.06 104 LEU A O 1
ATOM 840 N N . GLU A 1 105 ? -6.598 -16.219 -8.352 1 92.56 105 GLU A N 1
ATOM 841 C CA . GLU A 1 105 ? -7.324 -16.422 -9.602 1 92.56 105 GLU A CA 1
ATOM 842 C C . GLU A 1 105 ? -8.734 -16.938 -9.336 1 92.56 105 GLU A C 1
ATOM 844 O O . GLU A 1 105 ? -9.695 -16.469 -9.953 1 92.56 105 GLU A O 1
ATOM 849 N N . ALA A 1 106 ? -8.812 -17.891 -8.5 1 91.06 106 ALA A N 1
ATOM 850 C CA . ALA A 1 106 ? -10.117 -18.453 -8.156 1 91.06 106 ALA A CA 1
ATOM 851 C C . ALA A 1 106 ? -11.023 -17.391 -7.543 1 91.06 106 ALA A C 1
ATOM 853 O O . ALA A 1 106 ? -12.203 -17.297 -7.902 1 91.06 106 ALA A O 1
ATOM 854 N N . MET A 1 107 ? -10.516 -16.609 -6.648 1 91.56 107 MET A N 1
ATOM 855 C CA . MET A 1 107 ? -11.289 -15.57 -5.988 1 91.56 107 MET A CA 1
ATOM 856 C C . MET A 1 107 ? -11.734 -14.508 -6.992 1 91.56 107 MET A C 1
ATOM 858 O O . MET A 1 107 ? -12.891 -14.07 -6.969 1 91.56 107 MET A O 1
ATOM 862 N N . LEU A 1 108 ? -10.828 -14.086 -7.863 1 92.25 108 LEU A N 1
ATOM 863 C CA . LEU A 1 108 ? -11.164 -13.078 -8.867 1 92.25 108 LEU A CA 1
ATOM 864 C C . LEU A 1 108 ? -12.234 -13.594 -9.82 1 92.25 108 LEU A C 1
ATOM 866 O O . LEU A 1 108 ? -13.156 -12.859 -10.18 1 92.25 108 LEU A O 1
ATOM 870 N N . SER A 1 109 ? -12.117 -14.836 -10.227 1 89.75 109 SER A N 1
ATOM 871 C CA . SER A 1 109 ? -13.078 -15.43 -11.148 1 89.75 109 SER A CA 1
ATOM 872 C C . SER A 1 109 ? -14.484 -15.43 -10.555 1 89.75 109 SER A C 1
ATOM 874 O O . SER A 1 109 ? -15.477 -15.344 -11.289 1 89.75 109 SER A O 1
ATOM 876 N N . ALA A 1 110 ? -14.562 -15.445 -9.266 1 87.19 110 ALA A N 1
ATOM 877 C CA . ALA A 1 110 ? -15.852 -15.531 -8.57 1 87.19 110 ALA A CA 1
ATOM 878 C C . ALA A 1 110 ? -16.531 -14.164 -8.5 1 87.19 110 ALA A C 1
ATOM 880 O O . ALA A 1 110 ? -17.734 -14.07 -8.297 1 87.19 110 ALA A O 1
ATOM 881 N N . VAL A 1 111 ? -15.836 -13.117 -8.664 1 85.5 111 VAL A N 1
ATOM 882 C CA . VAL A 1 111 ? -16.422 -11.812 -8.352 1 85.5 111 VAL A CA 1
ATOM 883 C C . VAL A 1 111 ? -16.438 -10.945 -9.609 1 85.5 111 VAL A C 1
ATOM 885 O O . VAL A 1 111 ? -17.172 -9.961 -9.688 1 85.5 111 VAL A O 1
ATOM 888 N N . VAL A 1 112 ? -15.625 -11.203 -10.523 1 80.69 112 VAL A N 1
ATOM 889 C CA . VAL A 1 112 ? -15.469 -10.352 -11.695 1 80.69 112 VAL A CA 1
ATOM 890 C C . VAL A 1 112 ? -16.734 -10.406 -12.547 1 80.69 112 VAL A C 1
ATOM 892 O O . VAL A 1 112 ? -17.406 -11.438 -12.602 1 80.69 112 VAL A O 1
ATOM 895 N N . SER A 1 113 ? -16.969 -9.25 -13.133 1 78.81 113 SER A N 1
ATOM 896 C CA . SER A 1 113 ? -18.141 -9.133 -14 1 78.81 113 SER A CA 1
ATOM 897 C C . SER A 1 113 ? -18.016 -10.039 -15.219 1 78.81 113 SER A C 1
ATOM 899 O O . SER A 1 113 ? -16.969 -10.648 -15.445 1 78.81 113 SER A O 1
ATOM 901 N N . GLU A 1 114 ? -19.109 -10.023 -15.938 1 75.44 114 GLU A N 1
ATOM 902 C CA . GLU A 1 114 ? -19.203 -10.883 -17.109 1 75.44 114 GLU A CA 1
ATOM 903 C C . GLU A 1 114 ? -18.109 -10.539 -18.141 1 75.44 114 GLU A C 1
ATOM 905 O O . GLU A 1 114 ? -17.531 -11.438 -18.766 1 75.44 114 GLU A O 1
ATOM 910 N N . ASN A 1 115 ? -17.812 -9.227 -18.234 1 71.94 115 ASN A N 1
ATOM 911 C CA . ASN A 1 115 ? -16.828 -8.828 -19.234 1 71.94 115 ASN A CA 1
ATOM 912 C C . ASN A 1 115 ? -15.406 -8.93 -18.688 1 71.94 115 ASN A C 1
ATOM 914 O O . ASN A 1 115 ? -14.445 -8.727 -19.438 1 71.94 115 ASN A O 1
ATOM 918 N N . GLN A 1 116 ? -15.234 -9.188 -17.484 1 79.31 116 GLN A N 1
ATOM 919 C CA . GLN A 1 116 ? -14 -9.531 -16.781 1 79.31 116 GLN A CA 1
ATOM 920 C C . GLN A 1 116 ? -12.984 -8.398 -16.875 1 79.31 116 GLN A C 1
ATOM 922 O O . GLN A 1 116 ? -11.781 -8.625 -16.781 1 79.31 116 GLN A O 1
ATOM 927 N N . ARG A 1 117 ? -13.5 -7.188 -17.141 1 87.56 117 ARG A N 1
ATOM 928 C CA . ARG A 1 117 ? -12.594 -6.062 -17.344 1 87.56 117 ARG A CA 1
ATOM 929 C C . ARG A 1 117 ? -12.445 -5.234 -16.078 1 87.56 117 ARG A C 1
ATOM 931 O O . ARG A 1 117 ? -11.953 -4.105 -16.125 1 87.56 117 ARG A O 1
ATOM 938 N N . ASP A 1 118 ? -12.898 -5.77 -15.008 1 91.69 118 ASP A N 1
ATOM 939 C CA . ASP A 1 118 ? -12.836 -4.992 -13.773 1 91.69 118 ASP A CA 1
ATOM 940 C C . ASP A 1 118 ? -12.102 -5.762 -12.672 1 91.69 118 ASP A C 1
ATOM 942 O O . ASP A 1 118 ? -12.281 -5.477 -11.484 1 91.69 118 ASP A O 1
ATOM 946 N N . TRP A 1 119 ? -11.281 -6.73 -13.109 1 94.69 119 TRP A N 1
ATOM 947 C CA . TRP A 1 119 ? -10.625 -7.578 -12.117 1 94.69 119 TRP A CA 1
ATOM 948 C C . TRP A 1 119 ? -9.672 -6.758 -11.25 1 94.69 119 TRP A C 1
ATOM 950 O O . TRP A 1 119 ? -9.43 -7.102 -10.086 1 94.69 119 TRP A O 1
ATOM 960 N N . ASP A 1 120 ? -9.078 -5.711 -11.789 1 95.31 120 ASP A N 1
ATOM 961 C CA . ASP A 1 120 ? -8.125 -4.918 -11.016 1 95.31 120 ASP A CA 1
ATOM 962 C C . ASP A 1 120 ? -8.836 -4.098 -9.938 1 95.31 120 ASP A C 1
ATOM 964 O O . ASP A 1 120 ? -8.242 -3.75 -8.922 1 95.31 120 ASP A O 1
ATOM 968 N N . GLU A 1 121 ? -10.102 -3.773 -10.117 1 92.25 121 GLU A N 1
ATOM 969 C CA . GLU A 1 121 ? -10.891 -3.104 -9.086 1 92.25 121 GLU A CA 1
ATOM 970 C C . GLU A 1 121 ? -11.188 -4.039 -7.922 1 92.25 121 GLU A C 1
ATOM 972 O O . GLU A 1 121 ? -11.32 -3.596 -6.781 1 92.25 121 GLU A O 1
ATOM 977 N N . TRP A 1 122 ? -11.25 -5.324 -8.203 1 92.75 122 TRP A N 1
ATOM 978 C CA . TRP A 1 122 ? -11.562 -6.336 -7.199 1 92.75 122 TRP A CA 1
ATOM 979 C C . TRP A 1 122 ? -10.297 -6.84 -6.52 1 92.75 122 TRP A C 1
ATOM 981 O O . TRP A 1 122 ? -10.367 -7.441 -5.445 1 92.75 122 TRP A O 1
ATOM 991 N N . LEU A 1 123 ? -9.211 -6.594 -7.109 1 95.38 123 LEU A N 1
ATOM 992 C CA . LEU A 1 123 ? -7.941 -7.168 -6.676 1 95.38 123 LEU A CA 1
ATOM 993 C C . LEU A 1 123 ? -7.66 -6.82 -5.215 1 95.38 123 LEU A C 1
ATOM 995 O O . LEU A 1 123 ? -7.34 -7.703 -4.414 1 95.38 123 LEU A O 1
ATOM 999 N N . PRO A 1 124 ? -7.844 -5.516 -4.824 1 95 124 PRO A N 1
ATOM 1000 C CA . PRO A 1 124 ? -7.594 -5.207 -3.414 1 95 124 PRO A CA 1
ATOM 1001 C C . PRO A 1 124 ? -8.539 -5.945 -2.469 1 95 124 PRO A C 1
ATOM 1003 O O . PRO A 1 124 ? -8.141 -6.328 -1.366 1 95 124 PRO A O 1
ATOM 1006 N N . HIS A 1 125 ? -9.727 -6.195 -2.867 1 92.81 125 HIS A N 1
ATOM 1007 C CA . HIS A 1 125 ? -10.711 -6.891 -2.041 1 92.81 125 HIS A CA 1
ATOM 1008 C C . HIS A 1 125 ? -10.312 -8.344 -1.818 1 92.81 125 HIS A C 1
ATOM 1010 O O . HIS A 1 125 ? -10.32 -8.828 -0.684 1 92.81 125 HIS A O 1
ATOM 1016 N N . VAL A 1 126 ? -9.984 -8.984 -2.885 1 93.44 126 VAL A N 1
ATOM 1017 C CA . VAL A 1 126 ? -9.664 -10.398 -2.783 1 93.44 126 VAL A CA 1
ATOM 1018 C C . VAL A 1 126 ? -8.336 -10.586 -2.053 1 93.44 126 VAL A C 1
ATOM 1020 O O . VAL A 1 126 ? -8.156 -11.562 -1.322 1 93.44 126 VAL A O 1
ATOM 1023 N N . THR A 1 127 ? -7.41 -9.664 -2.262 1 95.62 127 THR A N 1
ATOM 1024 C CA . THR A 1 127 ? -6.145 -9.727 -1.541 1 95.62 127 THR A CA 1
ATOM 1025 C C . THR A 1 127 ? -6.367 -9.578 -0.039 1 95.62 127 THR A C 1
ATOM 1027 O O . THR A 1 127 ? -5.746 -10.281 0.761 1 95.62 127 THR A O 1
ATOM 1030 N N . MET A 1 128 ? -7.219 -8.664 0.363 1 95.06 128 MET A N 1
ATOM 1031 C CA . MET A 1 128 ? -7.574 -8.523 1.773 1 95.06 128 MET A CA 1
ATOM 1032 C C . MET A 1 128 ? -8.164 -9.82 2.32 1 95.06 128 MET A C 1
ATOM 1034 O O . MET A 1 128 ? -7.828 -10.234 3.432 1 95.06 128 MET A O 1
ATOM 1038 N N . ALA A 1 129 ? -9.07 -10.375 1.538 1 92.75 129 ALA A N 1
ATOM 1039 C CA . ALA A 1 129 ? -9.672 -11.633 1.962 1 92.75 129 ALA A CA 1
ATOM 1040 C C . ALA A 1 129 ? -8.609 -12.688 2.229 1 92.75 129 ALA A C 1
ATOM 1042 O O . ALA A 1 129 ? -8.672 -13.406 3.229 1 92.75 129 ALA A O 1
ATOM 1043 N N . TYR A 1 130 ? -7.684 -12.742 1.373 1 93.06 130 TYR A N 1
ATOM 1044 C CA . TYR A 1 130 ? -6.598 -13.703 1.547 1 93.06 130 TYR A CA 1
ATOM 1045 C C . TYR A 1 130 ? -5.793 -13.398 2.805 1 93.06 130 TYR A C 1
ATOM 1047 O O . TYR A 1 130 ? -5.504 -14.297 3.6 1 93.06 130 TYR A O 1
ATOM 1055 N N . ARG A 1 131 ? -5.406 -12.133 3.027 1 94.88 131 ARG A N 1
ATOM 1056 C CA . ARG A 1 131 ? -4.59 -11.711 4.16 1 94.88 131 ARG A CA 1
ATOM 1057 C C . ARG A 1 131 ? -5.312 -11.961 5.48 1 94.88 131 ARG A C 1
ATOM 1059 O O . ARG A 1 131 ? -4.684 -12.039 6.535 1 94.88 131 ARG A O 1
ATOM 1066 N N . SER A 1 132 ? -6.641 -12.023 5.395 1 93.94 132 SER A N 1
ATOM 1067 C CA . SER A 1 132 ? -7.449 -12.156 6.602 1 93.94 132 SER A CA 1
ATOM 1068 C C . SER A 1 132 ? -7.926 -13.594 6.797 1 93.94 132 SER A C 1
ATOM 1070 O O . SER A 1 132 ? -8.719 -13.875 7.695 1 93.94 132 SER A O 1
ATOM 1072 N N . SER A 1 133 ? -7.488 -14.492 5.969 1 92.62 133 SER A N 1
ATOM 1073 C CA . SER A 1 133 ? -7.844 -15.898 6.094 1 92.62 133 SER A CA 1
ATOM 1074 C C . SER A 1 133 ? -6.734 -16.688 6.773 1 92.62 133 SER A C 1
ATOM 1076 O O . SER A 1 133 ? -5.551 -16.453 6.52 1 92.62 133 SER A O 1
ATOM 1078 N N . VAL A 1 134 ? -7.16 -17.641 7.57 1 92.5 134 VAL A N 1
ATOM 1079 C CA . VAL A 1 134 ? -6.184 -18.453 8.289 1 92.5 134 VAL A CA 1
ATOM 1080 C C . VAL A 1 134 ? -5.363 -19.266 7.289 1 92.5 134 VAL A C 1
ATOM 1082 O O . VAL A 1 134 ? -5.918 -19.938 6.414 1 92.5 134 VAL A O 1
ATOM 1085 N N . HIS A 1 135 ? -4.137 -19.094 7.438 1 89.62 135 HIS A N 1
ATOM 1086 C CA . HIS A 1 135 ? -3.23 -19.859 6.59 1 89.62 135 HIS A CA 1
ATOM 1087 C C . HIS A 1 135 ? -2.943 -21.234 7.184 1 89.62 135 HIS A C 1
ATOM 1089 O O . HIS A 1 135 ? -2.654 -21.344 8.375 1 89.62 135 HIS A O 1
ATOM 1095 N N . GLU A 1 136 ? -2.914 -22.203 6.344 1 85.56 136 GLU A N 1
ATOM 1096 C CA . GLU A 1 136 ? -2.824 -23.594 6.785 1 85.56 136 GLU A CA 1
ATOM 1097 C C . GLU A 1 136 ? -1.479 -23.875 7.453 1 85.56 136 GLU A C 1
ATOM 1099 O O . GLU A 1 136 ? -1.413 -24.594 8.445 1 85.56 136 GLU A O 1
ATOM 1104 N N . THR A 1 137 ? -0.464 -23.312 6.934 1 85.69 137 THR A N 1
ATOM 1105 C CA . THR A 1 137 ? 0.888 -23.609 7.398 1 85.69 137 THR A CA 1
ATOM 1106 C C . THR A 1 137 ? 1.132 -23 8.773 1 85.69 137 THR A C 1
ATOM 1108 O O . THR A 1 137 ? 1.727 -23.625 9.648 1 85.69 137 THR A O 1
ATOM 1111 N N . THR A 1 138 ? 0.648 -21.781 9.094 1 89.38 138 THR A N 1
ATOM 1112 C CA . THR A 1 138 ? 0.96 -21.062 10.328 1 89.38 138 THR A CA 1
ATOM 1113 C C . THR A 1 138 ? -0.177 -21.203 11.336 1 89.38 138 THR A C 1
ATOM 1115 O O . THR A 1 138 ? 0.016 -20.984 12.531 1 89.38 138 THR A O 1
ATOM 1118 N N . GLY A 1 139 ? -1.346 -21.484 10.875 1 92.94 139 GLY A N 1
ATOM 1119 C CA . GLY A 1 139 ? -2.525 -21.531 11.719 1 92.94 139 GLY A CA 1
ATOM 1120 C C . GLY A 1 139 ? -3.027 -20.156 12.117 1 92.94 139 GLY A C 1
ATOM 1121 O O . GLY A 1 139 ? -3.904 -20.031 12.977 1 92.94 139 GLY A O 1
ATOM 1122 N N . GLU A 1 140 ? -2.418 -19.156 11.648 1 94.56 140 GLU A N 1
ATOM 1123 C CA . GLU A 1 140 ? -2.783 -17.75 11.844 1 94.56 140 GLU A CA 1
ATOM 1124 C C . GLU A 1 140 ? -3.039 -17.047 10.508 1 94.56 140 GLU A C 1
ATOM 1126 O O . GLU A 1 140 ? -2.689 -17.578 9.453 1 94.56 140 GLU A O 1
ATOM 1131 N N . THR A 1 141 ? -3.695 -15.953 10.57 1 95 141 THR A N 1
ATOM 1132 C CA . THR A 1 141 ? -3.836 -15.164 9.352 1 95 141 THR A CA 1
ATOM 1133 C C . THR A 1 141 ? -2.541 -14.422 9.031 1 95 141 THR A C 1
ATOM 1135 O O . THR A 1 141 ? -1.8 -14.039 9.938 1 95 141 THR A O 1
ATOM 1138 N N . PRO A 1 142 ? -2.266 -14.18 7.75 1 95.06 142 PRO A N 1
ATOM 1139 C CA . PRO A 1 142 ? -1.142 -13.305 7.398 1 95.06 142 PRO A CA 1
ATOM 1140 C C . PRO A 1 142 ? -1.203 -11.953 8.102 1 95.06 142 PRO A C 1
ATOM 1142 O O . PRO A 1 142 ? -0.167 -11.406 8.484 1 95.06 142 PRO A O 1
ATOM 1145 N N . SER A 1 143 ? -2.381 -11.398 8.32 1 94.81 143 SER A N 1
ATOM 1146 C CA . SER A 1 143 ? -2.555 -10.125 9.008 1 94.81 143 SER A CA 1
ATOM 1147 C C . SER A 1 143 ? -2.01 -10.18 10.438 1 94.81 143 SER A C 1
ATOM 1149 O O . SER A 1 143 ? -1.28 -9.289 10.859 1 94.81 143 SER A O 1
ATOM 1151 N N . VAL A 1 144 ? -2.301 -11.203 11.148 1 94.5 144 VAL A N 1
ATOM 1152 C CA . VAL A 1 144 ? -1.808 -11.367 12.508 1 94.5 144 VAL A CA 1
ATOM 1153 C C . VAL A 1 144 ? -0.288 -11.516 12.5 1 94.5 144 VAL A C 1
ATOM 1155 O O . VAL A 1 144 ? 0.411 -10.898 13.305 1 94.5 144 VAL A O 1
ATOM 1158 N N . MET A 1 145 ? 0.138 -12.328 11.617 1 93.88 145 MET A N 1
ATOM 1159 C CA . MET A 1 145 ? 1.571 -12.594 11.555 1 93.88 145 MET A CA 1
ATOM 1160 C C . MET A 1 145 ? 2.342 -11.344 11.156 1 93.88 145 MET A C 1
ATOM 1162 O O . MET A 1 145 ? 3.441 -11.094 11.656 1 93.88 145 MET A O 1
ATOM 1166 N N . MET A 1 146 ? 1.761 -10.531 10.273 1 94.44 146 MET A N 1
ATOM 1167 C CA . MET A 1 146 ? 2.465 -9.383 9.711 1 94.44 146 MET A CA 1
ATOM 1168 C C . MET A 1 146 ? 2.217 -8.125 10.547 1 94.44 146 MET A C 1
ATOM 1170 O O . MET A 1 146 ? 3.152 -7.387 10.852 1 94.44 146 MET A O 1
ATOM 1174 N N . LEU A 1 147 ? 1.007 -7.844 10.93 1 93.94 147 LEU A N 1
ATOM 1175 C CA . LEU A 1 147 ? 0.619 -6.582 11.555 1 93.94 147 LEU A CA 1
ATOM 1176 C C . LEU A 1 147 ? 0.418 -6.754 13.055 1 93.94 147 LEU A C 1
ATOM 1178 O O . LEU A 1 147 ? 0.229 -5.773 13.781 1 93.94 147 LEU A O 1
ATOM 1182 N N . GLY A 1 148 ? 0.378 -7.965 13.547 1 92 148 GLY A N 1
ATOM 1183 C CA . GLY A 1 148 ? 0.197 -8.227 14.969 1 92 148 GLY A CA 1
ATOM 1184 C C . GLY A 1 148 ? -1.259 -8.219 15.391 1 92 148 GLY A C 1
ATOM 1185 O O . GLY A 1 148 ? -1.561 -8.25 16.594 1 92 148 GLY A O 1
ATOM 1186 N N . ARG A 1 149 ? -2.148 -8.148 14.406 1 92.12 149 ARG A N 1
ATOM 1187 C CA . ARG A 1 149 ? -3.572 -8.102 14.727 1 92.12 14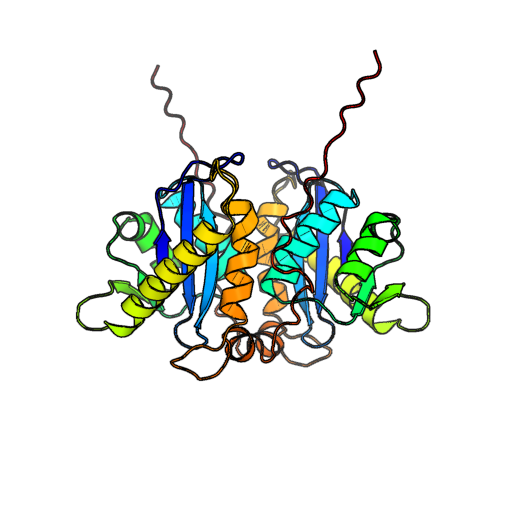9 ARG A CA 1
ATOM 1188 C C . ARG A 1 149 ? -4.41 -8.617 13.562 1 92.12 149 ARG A C 1
ATOM 1190 O O . ARG A 1 149 ? -3.961 -8.609 12.414 1 92.12 149 ARG A O 1
ATOM 1197 N N . GLU A 1 150 ? -5.637 -9.07 13.891 1 92.56 150 GLU A N 1
ATOM 1198 C CA . GLU A 1 150 ? -6.602 -9.383 12.844 1 92.56 150 GLU A CA 1
ATOM 1199 C C . GLU A 1 150 ? -7.125 -8.117 12.172 1 92.56 150 GLU A C 1
ATOM 1201 O O . GLU A 1 150 ? -7.266 -7.078 12.812 1 92.56 150 GLU A O 1
ATOM 1206 N N . MET A 1 151 ? -7.434 -8.242 10.93 1 91.44 151 MET A N 1
ATOM 1207 C CA . MET A 1 151 ? -8.039 -7.125 10.211 1 91.44 151 MET A CA 1
ATOM 1208 C C . MET A 1 151 ? -9.531 -7.043 10.492 1 91.44 151 MET A C 1
ATOM 1210 O O . MET A 1 151 ? -10.227 -8.062 10.477 1 91.44 151 MET A O 1
ATOM 1214 N N . ASN A 1 152 ? -9.961 -5.812 10.805 1 90 152 ASN A N 1
ATOM 1215 C CA . ASN A 1 152 ? -11.398 -5.586 10.758 1 90 152 ASN A CA 1
ATOM 1216 C C . ASN A 1 152 ? -11.914 -5.504 9.32 1 90 152 ASN A C 1
ATOM 1218 O O . ASN A 1 152 ? -11.438 -4.68 8.539 1 90 152 ASN A O 1
ATOM 1222 N N . LEU A 1 153 ? -12.742 -6.371 8.93 1 88.81 153 LEU A N 1
ATOM 1223 C CA . LEU A 1 153 ? -13.219 -6.453 7.559 1 88.81 153 LEU A CA 1
ATOM 1224 C C . LEU A 1 153 ? -14.477 -5.609 7.363 1 88.81 153 LEU A C 1
ATOM 1226 O O . LEU A 1 153 ? -15.305 -5.504 8.273 1 88.81 153 LEU A O 1
ATOM 1230 N N . PRO A 1 154 ? -14.539 -4.957 6.23 1 84.44 154 PRO A N 1
ATOM 1231 C CA . PRO A 1 154 ? -15.812 -4.312 5.934 1 84.44 154 PRO A CA 1
ATOM 1232 C C . PRO A 1 154 ? -16.984 -5.301 5.891 1 84.44 154 PRO A C 1
ATOM 1234 O O . PRO A 1 154 ? -16.781 -6.48 5.59 1 84.44 154 PRO A O 1
ATOM 1237 N N . VAL A 1 155 ? -18.188 -4.891 6.391 1 70.06 155 VAL A N 1
ATOM 1238 C CA . VAL A 1 155 ? -19.359 -5.742 6.449 1 70.06 155 VAL A CA 1
ATOM 1239 C C . VAL A 1 155 ? -19.562 -6.449 5.113 1 70.06 155 VAL A C 1
ATOM 1241 O O . VAL A 1 155 ? -19.844 -7.648 5.074 1 70.06 155 VAL A O 1
ATOM 1244 N N . ASP A 1 156 ? -19.484 -5.73 4.004 1 64.56 156 ASP A N 1
ATOM 1245 C CA . ASP A 1 156 ? -19.641 -6.348 2.689 1 64.56 156 ASP A CA 1
ATOM 1246 C C . ASP A 1 156 ? -18.328 -6.301 1.907 1 64.56 156 ASP A C 1
ATOM 1248 O O . A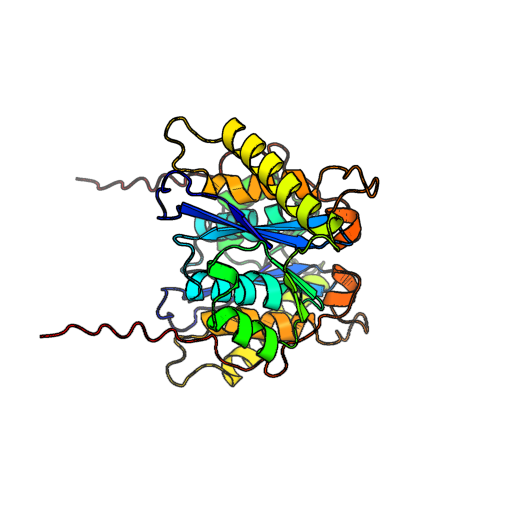SP A 1 156 ? -18.094 -5.367 1.135 1 64.56 156 ASP A O 1
ATOM 1252 N N . LEU A 1 157 ? -17.359 -7.027 2.332 1 59.69 157 LEU A N 1
ATOM 1253 C CA . LEU A 1 157 ? -16.062 -7.129 1.662 1 59.69 157 LEU A CA 1
ATOM 1254 C C . LEU A 1 157 ? -16.234 -7.266 0.154 1 59.69 157 LEU A C 1
ATOM 1256 O O . LEU A 1 157 ? -15.398 -6.801 -0.62 1 59.69 157 LEU A O 1
ATOM 1260 N N . LEU A 1 158 ? -17.328 -7.969 -0.294 1 56.97 158 LEU A N 1
ATOM 1261 C CA . LEU A 1 158 ? -17.578 -8.25 -1.703 1 56.97 158 LEU A CA 1
ATOM 1262 C C . LEU A 1 158 ? -18.375 -7.113 -2.35 1 56.97 158 LEU A C 1
ATOM 1264 O O . LEU A 1 158 ? -18.984 -7.305 -3.402 1 56.97 158 LEU A O 1
ATOM 1268 N N . VAL A 1 159 ? -18.453 -5.984 -1.647 1 51.06 159 VAL A N 1
ATOM 1269 C CA . VAL A 1 159 ? -19.094 -4.859 -2.322 1 51.06 159 VAL A CA 1
ATOM 1270 C C . VAL A 1 159 ? -18.141 -4.266 -3.357 1 51.06 159 VAL A C 1
ATOM 1272 O O . VAL A 1 159 ? -16.984 -3.975 -3.047 1 51.06 159 VAL A O 1
ATOM 1275 N N . PRO A 1 160 ? -18.688 -4.258 -4.602 1 53.62 160 PRO A N 1
ATOM 1276 C CA . PRO A 1 160 ? -17.891 -3.678 -5.684 1 53.62 160 PRO A CA 1
ATOM 1277 C C . PRO A 1 160 ? -17.422 -2.26 -5.371 1 53.62 160 PRO A C 1
ATOM 1279 O O . PRO A 1 160 ? -18.078 -1.542 -4.609 1 53.62 160 PRO A O 1
ATOM 1282 N N . PRO A 1 161 ? -16.219 -1.889 -5.668 1 52.09 161 PRO A N 1
ATOM 1283 C CA . PRO A 1 161 ? -15.773 -0.51 -5.469 1 52.09 161 PRO A CA 1
ATOM 1284 C C . PRO A 1 161 ? -16.797 0.52 -5.934 1 52.09 161 PRO A C 1
ATOM 1286 O O . PRO A 1 161 ? -17.578 0.245 -6.844 1 52.09 161 PRO A O 1
ATOM 1289 N N . PRO A 1 162 ? -17.078 1.599 -5.152 1 45.78 162 PRO A N 1
ATOM 1290 C CA . PRO A 1 162 ? -18.078 2.584 -5.566 1 45.78 162 PRO A CA 1
ATOM 1291 C C . PRO A 1 162 ? -17.859 3.078 -6.996 1 45.78 162 PRO A C 1
ATOM 1293 O O . PRO A 1 162 ? -16.719 3.348 -7.395 1 45.78 162 PRO A O 1
ATOM 1296 N N . HIS A 1 163 ? -18.594 2.627 -7.984 1 43.28 163 HIS A N 1
ATOM 1297 C CA . HIS A 1 163 ? -18.594 3.236 -9.312 1 43.28 163 HIS A CA 1
ATOM 1298 C C . HIS A 1 163 ? -19.062 4.688 -9.25 1 43.28 163 HIS A C 1
ATOM 1300 O O . HIS A 1 163 ? -20.125 4.98 -8.703 1 43.28 163 HIS A O 1
ATOM 1306 N N . VAL A 1 164 ? -18.203 5.59 -9.023 1 33.09 164 VAL A N 1
ATOM 1307 C CA . VAL A 1 164 ? -18.688 6.957 -9.18 1 33.09 164 VAL A CA 1
ATOM 1308 C C . VAL A 1 164 ? -19.281 7.141 -10.578 1 33.09 164 VAL A C 1
ATOM 1310 O O . VAL A 1 164 ? -18.562 7.02 -11.578 1 33.09 164 VAL A O 1
ATOM 1313 N N . GLU A 1 165 ? -20.484 6.938 -10.797 1 33.44 165 GLU A N 1
ATOM 1314 C CA . GLU A 1 165 ? -21.094 7.426 -12.031 1 33.44 165 GLU A CA 1
ATOM 1315 C C . GLU A 1 165 ? -20.781 8.906 -12.25 1 33.44 165 GLU A C 1
ATOM 1317 O O . GLU A 1 165 ? -21.109 9.742 -11.406 1 33.44 165 GLU A O 1
ATOM 1322 N N . ILE A 1 166 ? -19.641 9.25 -12.836 1 29.69 166 ILE A N 1
ATOM 1323 C CA . ILE A 1 166 ? -19.547 10.609 -13.367 1 29.69 166 ILE A CA 1
ATOM 1324 C C . ILE A 1 166 ? -20.797 10.93 -14.188 1 29.69 166 ILE A C 1
ATOM 1326 O O . ILE A 1 166 ? -21.016 10.344 -15.25 1 29.69 166 ILE A O 1
ATOM 1330 N N . SER A 1 167 ? -21.844 11.164 -13.633 1 28.77 167 SER A N 1
ATOM 1331 C CA . SER A 1 167 ? -22.953 11.734 -14.406 1 28.77 167 SER A CA 1
ATOM 1332 C C . SER A 1 167 ? -22.516 12.977 -15.164 1 28.77 167 SER A C 1
ATOM 1334 O O . SER A 1 167 ? -22.078 13.961 -14.555 1 28.77 167 SER A O 1
ATOM 1336 N N . SER A 1 168 ? -21.891 12.914 -16.344 1 27.97 168 SER A N 1
ATOM 1337 C CA . SER A 1 168 ? -21.844 13.945 -17.375 1 27.97 168 SER A CA 1
ATOM 1338 C C . SER A 1 168 ? -23.219 14.555 -17.609 1 27.97 168 SER A C 1
ATOM 1340 O O . SER A 1 168 ? -24.094 13.922 -18.219 1 27.97 168 SER A O 1
ATOM 1342 N N . SER A 1 169 ? -23.828 15.133 -16.734 1 27.14 169 SER A N 1
ATOM 1343 C CA . SER A 1 169 ? -24.906 16.016 -17.188 1 27.14 169 SER A CA 1
ATOM 1344 C C . SER A 1 169 ? -24.375 17.062 -18.172 1 27.14 169 SER A C 1
ATOM 1346 O O . SER A 1 169 ? -23.734 18.031 -17.766 1 27.14 169 SER A O 1
ATOM 1348 N N . ILE A 1 170 ? -24.016 16.75 -19.391 1 24.77 170 ILE A N 1
ATOM 1349 C CA . ILE A 1 170 ? -24.109 17.609 -20.562 1 24.77 170 ILE A CA 1
ATOM 1350 C C . ILE A 1 170 ? -25.547 18.109 -20.703 1 24.77 170 ILE A C 1
ATOM 1352 O O . ILE A 1 170 ? -26.453 17.328 -20.984 1 24.77 170 ILE A O 1
ATOM 1356 N N . SER A 1 171 ? -25.875 19.047 -19.969 1 24.03 171 SER A N 1
ATOM 1357 C CA . SER A 1 171 ? -26.969 19.906 -20.453 1 24.03 171 SER A CA 1
ATOM 1358 C C . SER A 1 171 ? -26.703 20.359 -21.891 1 24.03 171 SER A C 1
ATOM 1360 O O . SER A 1 171 ? -25.703 21.031 -22.156 1 24.03 171 SER A O 1
ATOM 1362 N N . MET A 1 172 ? -27.391 19.766 -22.781 1 20.86 172 MET A N 1
ATOM 1363 C CA . MET A 1 172 ? -27.828 20.422 -24 1 20.86 172 MET A CA 1
ATOM 1364 C C . MET A 1 172 ? -28.766 21.578 -23.688 1 20.86 172 MET A C 1
ATOM 1366 O O . MET A 1 172 ? -29.594 21.484 -22.766 1 20.86 172 MET A O 1
ATOM 1370 N N . MET B 1 1 ? -6.52 11.289 10.031 1 91.44 1 MET B N 1
ATOM 1371 C CA . MET B 1 1 ? -6.422 11.492 8.586 1 91.44 1 MET B CA 1
ATOM 1372 C C . MET B 1 1 ? -6.512 12.969 8.234 1 91.44 1 MET B C 1
ATOM 1374 O O . MET B 1 1 ? -7.293 13.711 8.836 1 91.44 1 MET B O 1
ATOM 1378 N N . ASP B 1 2 ? -5.75 13.445 7.266 1 90.75 2 ASP B N 1
ATOM 1379 C CA . ASP B 1 2 ? -5.688 14.844 6.852 1 90.75 2 ASP B CA 1
ATOM 1380 C C . ASP B 1 2 ? -5.234 14.969 5.398 1 90.75 2 ASP B C 1
ATOM 1382 O O . ASP B 1 2 ? -4.703 14.016 4.824 1 90.75 2 ASP B O 1
ATOM 1386 N N . ILE B 1 3 ? -5.543 16.062 4.848 1 92.62 3 ILE B N 1
ATOM 1387 C CA . ILE B 1 3 ? -5.117 16.344 3.48 1 92.62 3 ILE B CA 1
ATOM 1388 C C . ILE B 1 3 ? -4.078 17.469 3.479 1 92.62 3 ILE B C 1
ATOM 1390 O O . ILE B 1 3 ? -4.293 18.516 4.07 1 92.62 3 ILE B O 1
ATOM 1394 N N . LEU B 1 4 ? -2.977 17.188 2.846 1 93.69 4 LEU B N 1
ATOM 1395 C CA . LEU B 1 4 ? -1.917 18.172 2.67 1 93.69 4 LEU B CA 1
ATOM 1396 C C . LEU B 1 4 ? -1.955 18.766 1.267 1 93.69 4 LEU B C 1
ATOM 1398 O O . LEU B 1 4 ? -2.051 18.047 0.279 1 93.69 4 LEU B O 1
ATOM 1402 N N . GLY B 1 5 ? -1.762 20.078 1.218 1 91.75 5 GLY B N 1
ATOM 1403 C CA . GLY B 1 5 ? -1.748 20.766 -0.06 1 91.75 5 GLY B CA 1
ATOM 1404 C C . GLY B 1 5 ? -2.551 22.047 -0.05 1 91.75 5 GLY B C 1
ATOM 1405 O O . GLY B 1 5 ? -3 22.5 1.007 1 91.75 5 GLY B O 1
ATOM 1406 N N . PRO B 1 6 ? -2.762 22.719 -1.145 1 94.44 6 PRO B N 1
ATOM 1407 C CA . PRO B 1 6 ? -2.318 22.297 -2.477 1 94.44 6 PRO B CA 1
ATOM 1408 C C . PRO B 1 6 ? -0.806 22.406 -2.654 1 94.44 6 PRO B C 1
ATOM 1410 O O . PRO B 1 6 ? -0.179 23.328 -2.117 1 94.44 6 PRO B O 1
ATOM 1413 N N . LEU B 1 7 ? -0.254 21.438 -3.398 1 94.88 7 LEU B N 1
ATOM 1414 C CA . LEU B 1 7 ? 1.131 21.422 -3.855 1 94.88 7 LEU B CA 1
ATOM 1415 C C . LEU B 1 7 ? 1.211 21.672 -5.355 1 94.88 7 LEU B C 1
ATOM 1417 O O . LEU B 1 7 ? 0.188 21.688 -6.047 1 94.88 7 LEU B O 1
ATOM 1421 N N . PRO B 1 8 ? 2.381 22.062 -5.848 1 94.25 8 PRO B N 1
ATOM 1422 C CA . PRO B 1 8 ? 2.488 22.172 -7.305 1 94.25 8 PRO B CA 1
ATOM 1423 C C . PRO B 1 8 ? 2.01 20.922 -8.031 1 94.25 8 PRO B C 1
ATOM 1425 O O . PRO B 1 8 ? 2.289 19.812 -7.586 1 94.25 8 PRO B O 1
ATOM 1428 N N . VAL B 1 9 ? 1.259 21.125 -9.078 1 95.81 9 VAL B N 1
ATOM 1429 C CA . VAL B 1 9 ? 0.724 19.984 -9.82 1 95.81 9 VAL B CA 1
ATOM 1430 C C . VAL B 1 9 ? 1.869 19.172 -10.422 1 95.81 9 VAL B C 1
ATOM 1432 O O . VAL B 1 9 ? 2.764 19.734 -11.062 1 95.81 9 VAL B O 1
ATOM 1435 N N . THR B 1 10 ? 1.812 17.953 -10.172 1 96.06 10 THR B N 1
ATOM 1436 C CA . THR B 1 10 ? 2.869 17.078 -10.664 1 96.06 10 THR B CA 1
ATOM 1437 C C . THR B 1 10 ? 2.637 16.719 -12.133 1 96.06 10 THR B C 1
ATOM 1439 O O . THR B 1 10 ? 1.563 16.984 -12.68 1 96.06 10 THR B O 1
ATOM 1442 N N . ASP B 1 11 ? 3.648 16.094 -12.75 1 91.94 11 ASP B N 1
ATOM 1443 C CA . ASP B 1 11 ? 3.553 15.641 -14.133 1 91.94 11 ASP B CA 1
ATOM 1444 C C . ASP B 1 11 ? 2.48 14.562 -14.289 1 91.94 11 ASP B C 1
ATOM 1446 O O . ASP B 1 11 ? 1.897 14.406 -15.367 1 91.94 11 ASP B O 1
ATOM 1450 N N . THR B 1 12 ? 2.156 13.906 -13.211 1 93.38 12 THR B N 1
ATOM 1451 C CA . THR B 1 12 ? 1.152 12.852 -13.266 1 93.38 12 THR B CA 1
ATOM 1452 C C . THR B 1 12 ? -0.213 13.383 -12.836 1 93.38 12 THR B C 1
ATOM 1454 O O . THR B 1 12 ? -1.174 12.617 -12.727 1 93.38 12 THR B O 1
ATOM 1457 N N . GLY B 1 13 ? -0.311 14.648 -12.484 1 96.31 13 GLY B N 1
ATOM 1458 C CA . GLY B 1 13 ? -1.589 15.312 -12.281 1 96.31 13 GLY B CA 1
ATOM 1459 C C . GLY B 1 13 ? -2.008 15.367 -10.82 1 96.31 13 GLY B C 1
ATOM 1460 O O . GLY B 1 13 ? -3.156 15.688 -10.508 1 96.31 13 GLY B O 1
ATOM 1461 N N . ASN B 1 14 ? -1.149 15.062 -9.891 1 97.44 14 ASN B N 1
ATOM 1462 C CA . ASN B 1 14 ? -1.475 15.125 -8.469 1 97.44 14 ASN B CA 1
ATOM 1463 C C . ASN B 1 14 ? -1.227 16.516 -7.891 1 97.44 14 ASN B C 1
ATOM 1465 O O . ASN B 1 14 ? -0.349 17.234 -8.367 1 97.44 14 ASN B O 1
ATOM 1469 N N . ARG B 1 15 ? -2.008 16.828 -6.844 1 97.5 15 ARG B N 1
ATOM 1470 C CA . ARG B 1 15 ? -1.911 18.172 -6.289 1 97.5 15 ARG B CA 1
ATOM 1471 C C . ARG B 1 15 ? -2.02 18.156 -4.77 1 97.5 15 ARG B C 1
ATOM 1473 O O . ARG B 1 15 ? -1.711 19.141 -4.102 1 97.5 15 ARG B O 1
ATOM 1480 N N . TYR B 1 16 ? -2.467 17.078 -4.23 1 96.31 16 TYR B N 1
ATOM 1481 C CA . TYR B 1 16 ? -2.672 16.922 -2.795 1 96.31 16 TYR B CA 1
ATOM 1482 C C . TYR B 1 16 ? -2.098 15.609 -2.293 1 96.31 16 TYR B C 1
ATOM 1484 O O . TYR B 1 16 ? -1.774 14.719 -3.086 1 96.31 16 TYR B O 1
ATOM 1492 N N . ILE B 1 17 ? -1.912 15.523 -0.988 1 96.81 17 ILE B N 1
ATOM 1493 C CA . ILE B 1 17 ? -1.528 14.273 -0.339 1 96.81 17 ILE B CA 1
ATOM 1494 C C . ILE B 1 17 ? -2.553 13.914 0.735 1 96.81 17 ILE B C 1
ATOM 1496 O O . ILE B 1 17 ? -2.828 14.711 1.631 1 96.81 17 ILE B O 1
ATOM 1500 N N . LEU B 1 18 ? -3.162 12.789 0.621 1 96.06 18 LEU B N 1
ATOM 1501 C CA . LEU B 1 18 ? -3.961 12.227 1.704 1 96.06 18 LEU B CA 1
ATOM 1502 C C . LEU B 1 18 ? -3.074 11.516 2.721 1 96.06 18 LEU B C 1
ATOM 1504 O O . LEU B 1 18 ? -2.406 10.531 2.387 1 96.06 18 LEU B O 1
ATOM 1508 N N . CYS B 1 19 ? -3.055 11.992 3.896 1 95.94 19 CYS B N 1
ATOM 1509 C CA . CYS B 1 19 ? -2.234 11.422 4.957 1 95.94 19 CYS B CA 1
ATOM 1510 C C . CYS B 1 19 ? -3.09 10.648 5.957 1 95.94 19 CYS B C 1
ATOM 1512 O O . CYS B 1 19 ? -4.105 11.156 6.43 1 95.94 19 CYS B O 1
ATOM 1514 N N . VAL B 1 20 ? -2.697 9.438 6.238 1 94.56 20 VAL B N 1
ATOM 1515 C CA . VAL B 1 20 ? -3.357 8.586 7.219 1 94.56 20 VAL B CA 1
ATOM 1516 C C . VAL B 1 20 ? -2.332 8.055 8.219 1 94.56 20 VAL B C 1
ATOM 1518 O O . VAL B 1 20 ? -1.305 7.5 7.824 1 94.56 20 VAL B O 1
ATOM 1521 N N . ALA B 1 21 ? -2.598 8.203 9.477 1 94.06 21 ALA B N 1
ATOM 1522 C CA . ALA B 1 21 ? -1.653 7.77 10.5 1 94.06 21 ALA B CA 1
ATOM 1523 C C . ALA B 1 21 ? -2.346 6.91 11.555 1 94.06 21 ALA B C 1
ATOM 1525 O O . ALA B 1 21 ? -3.469 7.211 11.969 1 94.06 21 ALA B O 1
ATOM 1526 N N . ASP B 1 22 ? -1.711 5.848 11.836 1 92.5 22 ASP B N 1
ATOM 1527 C CA . ASP B 1 22 ? -2.158 5.016 12.953 1 92.5 22 ASP B CA 1
ATOM 1528 C C . ASP B 1 22 ? -1.629 5.547 14.281 1 92.5 22 ASP B C 1
ATOM 1530 O O . ASP B 1 22 ? -0.417 5.668 14.469 1 92.5 22 ASP B O 1
ATOM 1534 N N . TYR B 1 23 ? -2.492 5.758 15.219 1 88.75 23 TYR B N 1
ATOM 1535 C CA . TYR B 1 23 ? -2.131 6.426 16.469 1 88.75 23 TYR B CA 1
ATOM 1536 C C . TYR B 1 23 ? -1.258 5.523 17.328 1 88.75 23 TYR B C 1
ATOM 1538 O O . TYR B 1 23 ? -0.332 5.996 18 1 88.75 23 TYR B O 1
ATOM 1546 N N . PHE B 1 24 ? -1.521 4.312 17.359 1 89 24 PHE B N 1
ATOM 1547 C CA . PHE B 1 24 ? -0.837 3.385 18.25 1 89 24 PHE B CA 1
ATOM 1548 C C . PHE B 1 24 ? 0.57 3.088 17.75 1 89 24 PHE B C 1
ATOM 1550 O O . PHE B 1 24 ? 1.55 3.307 18.469 1 89 24 PHE B O 1
ATOM 1557 N N . THR B 1 25 ? 0.726 2.645 16.516 1 92.94 25 THR B N 1
ATOM 1558 C CA . THR B 1 25 ? 2.012 2.211 15.984 1 92.94 25 THR B CA 1
ATOM 1559 C C . THR B 1 25 ? 2.785 3.395 15.414 1 92.94 25 THR B C 1
ATOM 1561 O O . THR B 1 25 ? 3.986 3.291 15.148 1 92.94 25 THR B O 1
ATOM 1564 N N . LYS B 1 26 ? 2.07 4.496 15.156 1 93 26 LYS B N 1
ATOM 1565 C CA . LYS B 1 26 ? 2.633 5.684 14.523 1 93 26 LYS B CA 1
ATOM 1566 C C . LYS B 1 26 ? 2.961 5.426 13.062 1 93 26 LYS B C 1
ATOM 1568 O O . LYS B 1 26 ? 3.654 6.223 12.422 1 93 26 LYS B O 1
ATOM 1573 N N . TRP B 1 27 ? 2.441 4.305 12.555 1 95.5 27 TRP B N 1
ATOM 1574 C CA . TRP B 1 27 ? 2.527 4.023 11.125 1 95.5 27 TRP B CA 1
ATOM 1575 C C . TRP B 1 27 ? 1.791 5.086 10.312 1 95.5 27 TRP B C 1
ATOM 1577 O O . TRP B 1 27 ? 0.691 5.504 10.688 1 95.5 27 TRP B O 1
ATOM 1587 N N . THR B 1 28 ? 2.418 5.508 9.242 1 95.56 28 THR B N 1
ATOM 1588 C CA . THR B 1 28 ? 1.799 6.539 8.414 1 95.56 28 THR B CA 1
ATOM 1589 C C . THR B 1 28 ? 1.752 6.098 6.949 1 95.56 28 THR B C 1
ATOM 1591 O O . THR B 1 28 ? 2.646 5.391 6.48 1 95.56 28 THR B O 1
ATOM 1594 N N . GLU B 1 29 ? 0.703 6.434 6.277 1 97.38 29 GLU B N 1
ATOM 1595 C CA . GLU B 1 29 ? 0.531 6.316 4.832 1 97.38 29 GLU B CA 1
ATOM 1596 C C . GLU B 1 29 ? 0.293 7.684 4.195 1 97.38 29 GLU B C 1
ATOM 1598 O O . GLU B 1 29 ? -0.376 8.539 4.777 1 97.38 29 GLU B O 1
ATOM 1603 N N . ALA B 1 30 ? 0.847 7.859 3.07 1 97.31 30 ALA B N 1
ATOM 1604 C CA . ALA B 1 30 ? 0.674 9.078 2.283 1 97.31 30 ALA B CA 1
ATOM 1605 C C . ALA B 1 30 ? 0.374 8.75 0.823 1 97.31 30 ALA B C 1
ATOM 1607 O O . ALA B 1 30 ? 1.118 8 0.182 1 97.31 30 ALA B O 1
ATOM 1608 N N . TYR B 1 31 ? -0.714 9.281 0.376 1 97.69 31 TYR B N 1
ATOM 1609 C CA . TYR B 1 31 ? -1.161 8.992 -0.982 1 97.69 31 TYR B CA 1
ATOM 1610 C C . TYR B 1 31 ? -1.297 10.281 -1.792 1 97.69 31 TYR B C 1
ATOM 1612 O O . TYR B 1 31 ? -2 11.203 -1.384 1 97.69 31 TYR B O 1
ATOM 1620 N N . ALA B 1 32 ? -0.615 10.352 -2.967 1 97.69 32 ALA B N 1
ATOM 1621 C CA . ALA B 1 32 ? -0.812 11.484 -3.871 1 97.69 32 ALA B CA 1
ATOM 1622 C C . ALA B 1 32 ? -2.184 11.422 -4.539 1 97.69 32 ALA B C 1
ATOM 1624 O O . ALA B 1 32 ? -2.592 10.367 -5.035 1 97.69 32 ALA B O 1
ATOM 1625 N N . ILE B 1 33 ? -2.939 12.5 -4.5 1 97.19 33 ILE B N 1
ATOM 1626 C CA . ILE B 1 33 ? -4.27 12.523 -5.102 1 97.19 33 ILE B CA 1
ATOM 1627 C C . ILE B 1 33 ? -4.441 13.812 -5.91 1 97.19 33 ILE B C 1
ATOM 1629 O O . ILE B 1 33 ? -3.848 14.844 -5.586 1 97.19 33 ILE B O 1
ATOM 1633 N N . PRO B 1 34 ? -5.234 13.766 -6.988 1 97.12 34 PRO B N 1
ATOM 1634 C CA . PRO B 1 34 ? -5.348 14.914 -7.891 1 97.12 34 PRO B CA 1
ATOM 1635 C C . PRO B 1 34 ? -6.23 16.031 -7.32 1 97.12 34 PRO B C 1
ATOM 1637 O O . PRO B 1 34 ? -6.105 17.188 -7.723 1 97.12 34 PRO B O 1
ATOM 1640 N N . ASN B 1 35 ? -7.199 15.695 -6.426 1 94.5 35 ASN B N 1
ATOM 1641 C CA . ASN B 1 35 ? -8.133 16.656 -5.855 1 94.5 35 ASN B CA 1
ATOM 1642 C C . ASN B 1 35 ? -8.641 16.203 -4.488 1 94.5 35 ASN B C 1
ATOM 1644 O O . ASN B 1 35 ? -8.336 15.094 -4.047 1 94.5 35 ASN B O 1
ATOM 1648 N N . GLN B 1 36 ? -9.305 17.031 -3.859 1 92 36 GLN B N 1
ATOM 1649 C CA . GLN B 1 36 ? -9.758 16.734 -2.504 1 92 36 GLN B CA 1
ATOM 1650 C C . GLN B 1 36 ? -11.25 16.391 -2.482 1 92 36 GLN B C 1
ATOM 1652 O O . GLN B 1 36 ? -11.906 16.547 -1.455 1 92 36 GLN B O 1
ATOM 1657 N N . GLU B 1 37 ? -11.742 16.062 -3.631 1 90.56 37 GLU B N 1
ATOM 1658 C CA . GLU B 1 37 ? -13.156 15.68 -3.666 1 90.56 37 GLU B CA 1
ATOM 1659 C C . GLU B 1 37 ? -13.43 14.469 -2.783 1 90.56 37 GLU B C 1
ATOM 1661 O O . GLU B 1 37 ? -12.617 13.539 -2.727 1 90.56 37 GLU B O 1
ATOM 1666 N N . ALA B 1 38 ? -14.586 14.461 -2.209 1 87.94 38 ALA B N 1
ATOM 1667 C CA . ALA B 1 38 ? -14.969 13.414 -1.261 1 87.94 38 ALA B CA 1
ATOM 1668 C C . ALA B 1 38 ? -14.859 12.031 -1.894 1 87.94 38 ALA B C 1
ATOM 1670 O O . ALA B 1 38 ? -14.383 11.086 -1.26 1 87.94 38 ALA B O 1
ATOM 1671 N N . VAL B 1 39 ? -15.266 11.93 -3.084 1 88.81 39 VAL B N 1
ATOM 1672 C CA . VAL B 1 39 ? -15.266 10.641 -3.773 1 88.81 39 VAL B CA 1
ATOM 1673 C C . VAL B 1 39 ? -13.828 10.156 -3.967 1 88.81 39 VAL B C 1
ATOM 1675 O O . VAL B 1 39 ? -13.531 8.984 -3.758 1 88.81 39 VAL B O 1
ATOM 1678 N N . THR B 1 40 ? -12.969 11.086 -4.402 1 92.62 40 THR B N 1
ATOM 1679 C CA . THR B 1 40 ? -11.562 10.742 -4.59 1 92.62 40 THR B CA 1
ATOM 1680 C C . THR B 1 40 ? -10.938 10.289 -3.277 1 92.62 40 THR B C 1
ATOM 1682 O O . THR B 1 40 ? -10.297 9.234 -3.219 1 92.62 40 THR B O 1
ATOM 1685 N N . VAL B 1 41 ? -11.141 11 -2.277 1 92.56 41 VAL B N 1
ATOM 1686 C CA . VAL B 1 41 ? -10.555 10.727 -0.967 1 92.56 41 VAL B CA 1
ATOM 1687 C C . VAL B 1 41 ? -11.102 9.406 -0.426 1 92.56 41 VAL B C 1
ATOM 1689 O O . VAL B 1 41 ? -10.336 8.562 0.049 1 92.56 41 VAL B O 1
ATOM 1692 N N . ALA B 1 42 ? -12.383 9.227 -0.521 1 90.62 42 ALA B N 1
ATOM 1693 C CA . ALA B 1 42 ? -13.016 8 -0.042 1 90.62 42 ALA B CA 1
ATOM 1694 C C . ALA B 1 42 ? -12.469 6.781 -0.773 1 90.62 42 ALA B C 1
ATOM 1696 O O . ALA B 1 42 ? -12.156 5.762 -0.149 1 90.62 42 ALA B O 1
ATOM 1697 N N . ARG B 1 43 ? -12.328 6.902 -2.006 1 91.5 43 ARG B N 1
ATOM 1698 C CA . ARG B 1 43 ? -11.844 5.789 -2.818 1 91.5 43 ARG B CA 1
ATOM 1699 C C . ARG B 1 43 ? -10.422 5.41 -2.428 1 91.5 43 ARG B C 1
ATOM 1701 O O . ARG B 1 43 ? -10.125 4.234 -2.199 1 91.5 43 ARG B O 1
ATOM 1708 N N . VAL B 1 44 ? -9.586 6.352 -2.395 1 94.19 44 VAL B N 1
ATOM 1709 C CA . VAL B 1 44 ? -8.188 6.102 -2.062 1 94.19 44 VAL B CA 1
ATOM 1710 C C . VAL B 1 44 ? -8.086 5.531 -0.649 1 94.19 44 VAL B C 1
ATOM 1712 O O . VAL B 1 44 ? -7.352 4.566 -0.413 1 94.19 44 VAL B O 1
ATOM 1715 N N . PHE B 1 45 ? -8.844 6.086 0.26 1 93.62 45 PHE B N 1
ATOM 1716 C CA . PHE B 1 45 ? -8.836 5.621 1.643 1 93.62 45 PHE B CA 1
ATOM 1717 C C . PHE B 1 45 ? -9.258 4.16 1.726 1 93.62 45 PHE B C 1
ATOM 1719 O O . PHE B 1 45 ? -8.602 3.355 2.387 1 93.62 45 PHE B O 1
ATOM 1726 N N . VAL B 1 46 ? -10.266 3.814 1.041 1 92.81 46 VAL B N 1
ATOM 1727 C CA . VAL B 1 46 ? -10.789 2.455 1.104 1 92.81 46 VAL B CA 1
ATOM 1728 C C . VAL B 1 46 ? -9.852 1.503 0.372 1 92.81 46 VAL B C 1
ATOM 1730 O O . VAL B 1 46 ? -9.383 0.514 0.947 1 92.81 46 VAL B O 1
ATOM 1733 N N . GLU B 1 47 ? -9.469 1.787 -0.808 1 92.94 47 GLU B N 1
ATOM 1734 C CA . GLU B 1 47 ? -8.75 0.864 -1.68 1 92.94 47 GLU B CA 1
ATOM 1735 C C . GLU B 1 47 ? -7.305 0.687 -1.223 1 92.94 47 GLU B C 1
ATOM 1737 O O . GLU B 1 47 ? -6.73 -0.395 -1.368 1 92.94 47 GLU B O 1
ATOM 1742 N N . GLN B 1 48 ? -6.766 1.774 -0.709 1 94.88 48 GLN B N 1
ATOM 1743 C CA . GLN B 1 48 ? -5.332 1.708 -0.456 1 94.88 48 GLN B CA 1
ATOM 1744 C C . GLN B 1 48 ? -5.043 1.527 1.032 1 94.88 48 GLN B C 1
ATOM 1746 O O . GLN B 1 48 ? -4.008 0.97 1.405 1 94.88 48 GLN B O 1
ATOM 1751 N N . PHE B 1 49 ? -5.957 1.98 1.86 1 95.44 49 PHE B N 1
ATOM 1752 C CA . PHE B 1 49 ? -5.699 1.856 3.289 1 95.44 49 PHE B CA 1
ATOM 1753 C C . PHE B 1 49 ? -6.551 0.751 3.9 1 95.44 49 PHE B C 1
ATOM 1755 O O . PHE B 1 49 ? -6.023 -0.247 4.395 1 95.44 49 PHE B O 1
ATOM 1762 N N . VAL B 1 50 ? -7.855 0.871 3.812 1 94.69 50 VAL B N 1
ATOM 1763 C CA . VAL B 1 50 ? -8.781 -0.026 4.5 1 94.69 50 VAL B CA 1
ATOM 1764 C C . VAL B 1 50 ? -8.586 -1.454 3.994 1 94.69 50 VAL B C 1
ATOM 1766 O O . VAL B 1 50 ? -8.477 -2.391 4.789 1 94.69 50 VAL B O 1
ATOM 1769 N N . LEU B 1 51 ? -8.484 -1.656 2.705 1 94.31 51 LEU B N 1
ATOM 1770 C CA . LEU B 1 51 ? -8.414 -2.998 2.139 1 94.31 51 LEU B CA 1
ATOM 1771 C C . LEU B 1 51 ? -7.02 -3.59 2.316 1 94.31 51 LEU B C 1
ATOM 1773 O O . LEU B 1 51 ? -6.816 -4.785 2.094 1 94.31 51 LEU B O 1
ATOM 1777 N N . ARG B 1 52 ? -6.145 -2.834 2.725 1 95.38 52 ARG B N 1
ATOM 1778 C CA . ARG B 1 52 ? -4.805 -3.365 2.967 1 95.38 52 ARG B CA 1
ATOM 177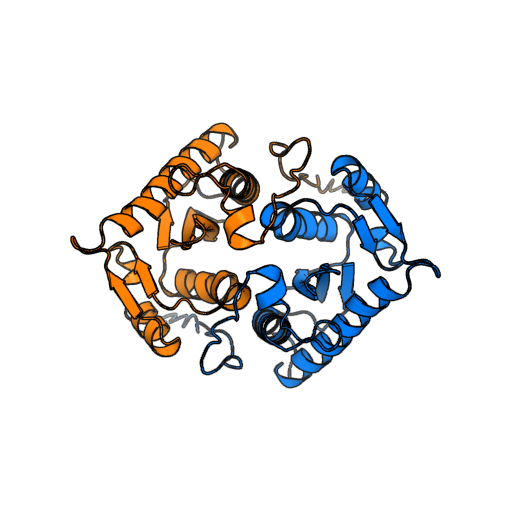9 C C . ARG B 1 52 ? -4.574 -3.602 4.453 1 95.38 52 ARG B C 1
ATOM 1781 O O . ARG B 1 52 ? -3.992 -4.617 4.844 1 95.38 52 ARG B O 1
ATOM 1788 N N . PHE B 1 53 ? -5.059 -2.662 5.297 1 95.19 53 PHE B N 1
ATOM 1789 C CA . PHE B 1 53 ? -4.688 -2.711 6.707 1 95.19 53 PHE B CA 1
ATOM 1790 C C . PHE B 1 53 ? -5.898 -3.033 7.574 1 95.19 53 PHE B C 1
ATOM 1792 O O . PHE B 1 53 ? -5.762 -3.281 8.773 1 95.19 53 PHE B O 1
ATOM 1799 N N . GLY B 1 54 ? -7.125 -3.008 6.973 1 93.5 54 GLY B N 1
ATOM 1800 C CA . GLY B 1 54 ? -8.336 -3.264 7.727 1 93.5 54 GLY B CA 1
ATOM 1801 C C . GLY B 1 54 ? -9.109 -2.002 8.07 1 93.5 54 GLY B C 1
ATOM 1802 O O . GLY B 1 54 ? -8.562 -0.899 8 1 93.5 54 GLY B O 1
ATOM 1803 N N . VAL B 1 55 ? -10.367 -2.176 8.477 1 92.75 55 VAL B N 1
ATOM 1804 C CA . VAL B 1 55 ? -11.227 -1.062 8.875 1 92.75 55 VAL B CA 1
ATOM 1805 C C . VAL B 1 55 ? -10.789 -0.539 10.242 1 92.75 55 VAL B C 1
ATOM 1807 O O . VAL B 1 55 ? -10.758 -1.292 11.219 1 92.75 55 VAL B O 1
ATOM 1810 N N . PRO B 1 56 ? -10.438 0.737 10.273 1 91.88 56 PRO B N 1
ATOM 1811 C CA . PRO B 1 56 ? -10.133 1.278 11.602 1 91.88 56 PRO B CA 1
ATOM 1812 C C . PRO B 1 56 ? -11.359 1.359 12.5 1 91.88 56 PRO B C 1
ATOM 1814 O O . PRO B 1 56 ? -12.469 1.604 12.016 1 91.88 56 PRO B O 1
ATOM 1817 N N . LEU B 1 57 ? -11.133 1.237 13.742 1 88.56 57 LEU B N 1
ATOM 1818 C CA . LEU B 1 57 ? -12.227 1.354 14.703 1 88.56 57 LEU B CA 1
ATOM 1819 C C . LEU B 1 57 ? -12.664 2.807 14.859 1 88.56 57 LEU B C 1
ATOM 1821 O O . LEU B 1 57 ? -13.859 3.092 14.945 1 88.56 57 LEU B O 1
ATOM 1825 N N . GLN B 1 58 ? -11.672 3.666 14.906 1 89.31 58 GLN B N 1
ATOM 1826 C CA . GLN B 1 58 ? -11.914 5.102 15.023 1 89.31 58 GLN B CA 1
ATOM 1827 C C . GLN B 1 58 ? -11.109 5.879 13.984 1 89.31 58 GLN B C 1
ATOM 1829 O O . GLN B 1 58 ? -9.961 5.535 13.703 1 89.31 58 GLN B O 1
ATOM 1834 N N . LEU B 1 59 ? -11.758 6.848 13.445 1 88.5 59 LEU B N 1
ATOM 1835 C CA . LEU B 1 59 ? -11.109 7.715 12.477 1 88.5 59 LEU B CA 1
ATOM 1836 C C . LEU B 1 59 ? -11.258 9.18 12.867 1 88.5 59 LEU B C 1
ATOM 1838 O O . LEU B 1 59 ? -12.375 9.68 13.016 1 88.5 59 LEU B O 1
ATOM 1842 N N . HIS B 1 60 ? -10.148 9.82 13.125 1 85.5 60 HIS B N 1
ATOM 1843 C CA . HIS B 1 60 ? -10.117 11.25 13.422 1 85.5 60 HIS B CA 1
ATOM 1844 C C . HIS B 1 60 ? -9.695 12.055 12.195 1 85.5 60 HIS B C 1
ATOM 1846 O O . HIS B 1 60 ? -8.648 11.797 11.602 1 85.5 60 HIS B O 1
ATOM 1852 N N . THR B 1 61 ? -10.602 12.875 11.758 1 84.44 61 THR B N 1
ATOM 1853 C CA . THR B 1 61 ? -10.297 13.695 10.578 1 84.44 61 THR B CA 1
ATOM 1854 C C . THR B 1 61 ? -10.258 15.172 10.945 1 84.44 61 THR B C 1
ATOM 1856 O O . THR B 1 61 ? -10.891 15.594 11.914 1 84.44 61 THR B O 1
ATOM 1859 N N . ASP B 1 62 ? -9.422 15.875 10.344 1 73.44 62 ASP B N 1
ATOM 1860 C CA . ASP B 1 62 ? -9.453 17.312 10.555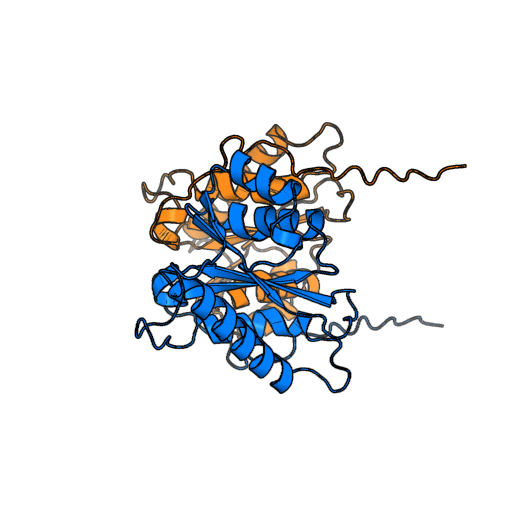 1 73.44 62 ASP B CA 1
ATOM 1861 C C . ASP B 1 62 ? -10.719 17.938 9.953 1 73.44 62 ASP B C 1
ATOM 1863 O O . ASP B 1 62 ? -11.391 17.297 9.141 1 73.44 62 ASP B O 1
ATOM 1867 N N . GLN B 1 63 ? -11.141 18.969 10.508 1 62.72 63 GLN B N 1
ATOM 1868 C CA . GLN B 1 63 ? -12.406 19.625 10.188 1 62.72 63 GLN B CA 1
ATOM 1869 C C . GLN B 1 63 ? -12.398 20.156 8.758 1 62.72 63 GLN B C 1
ATOM 1871 O O . GLN B 1 63 ? -13.047 21.172 8.469 1 62.72 63 GLN B O 1
ATOM 1876 N N . GLY B 1 64 ? -11.789 19.422 7.859 1 65.12 64 GLY B N 1
ATOM 1877 C CA . GLY B 1 64 ? -11.898 19.891 6.484 1 65.12 64 GLY B CA 1
ATOM 1878 C C . GLY B 1 64 ? -13.18 19.438 5.805 1 65.12 64 GLY B C 1
ATOM 1879 O O . GLY B 1 64 ? -13.711 18.359 6.121 1 65.12 64 GLY B O 1
ATOM 1880 N N . ARG B 1 65 ? -13.82 20.281 5.035 1 67.25 65 ARG B N 1
ATOM 1881 C CA . ARG B 1 65 ? -15.07 20.062 4.312 1 67.25 65 ARG B CA 1
ATOM 1882 C C . ARG B 1 65 ? -15.078 18.688 3.633 1 67.25 65 ARG B C 1
ATOM 1884 O O . ARG B 1 65 ? -16.125 18.062 3.521 1 67.25 65 ARG B O 1
ATOM 1891 N N . ASN B 1 66 ? -13.969 18.219 3.297 1 71 66 ASN B N 1
ATOM 1892 C CA . ASN B 1 66 ? -13.883 16.969 2.564 1 71 66 ASN B CA 1
ATOM 1893 C C . ASN B 1 66 ? -14.289 15.781 3.434 1 71 66 ASN B C 1
ATOM 1895 O O . ASN B 1 66 ? -14.93 14.844 2.951 1 71 66 ASN B O 1
ATOM 1899 N N . PHE B 1 67 ? -14.055 15.93 4.664 1 74.31 67 PHE B N 1
ATOM 1900 C CA . PHE B 1 67 ? -14.328 14.797 5.539 1 74.31 67 PHE B CA 1
ATOM 1901 C C . PHE B 1 67 ? -15.695 14.945 6.195 1 74.31 67 PHE B C 1
ATOM 1903 O O . PHE B 1 67 ? -16.188 14.008 6.832 1 74.31 67 PHE B O 1
ATOM 1910 N N . GLU B 1 68 ? -16.219 16.078 5.945 1 74 68 GLU B N 1
ATOM 1911 C CA . GLU B 1 68 ? -17.547 16.312 6.523 1 74 68 GLU B CA 1
ATOM 1912 C C . GLU B 1 68 ? -18.641 16.078 5.492 1 74 68 GLU B C 1
ATOM 1914 O O . GLU B 1 68 ? -19.828 16.203 5.805 1 74 68 GLU B O 1
ATOM 1919 N N . SER B 1 69 ? -18.25 15.672 4.434 1 78.81 69 SER B N 1
ATOM 1920 C CA . SER B 1 69 ? -19.234 15.422 3.381 1 78.81 69 SER B CA 1
ATOM 1921 C C . SER B 1 69 ? -20.141 14.242 3.74 1 78.81 69 SER B C 1
ATOM 1923 O O . SER B 1 69 ? -19.781 13.414 4.578 1 78.81 69 SER B O 1
ATOM 1925 N N . ASN B 1 70 ? -21.297 14.281 3.188 1 79.75 70 ASN B N 1
ATOM 1926 C CA . ASN B 1 70 ? -22.234 13.18 3.361 1 79.75 70 ASN B CA 1
ATOM 1927 C C . ASN B 1 70 ? -21.641 11.852 2.912 1 79.75 70 ASN B C 1
ATOM 1929 O O . ASN B 1 70 ? -21.875 10.82 3.533 1 79.75 70 ASN B O 1
ATOM 1933 N N . LEU B 1 71 ? -20.875 11.977 1.967 1 76.25 71 LEU B N 1
ATOM 1934 C CA . LEU B 1 71 ? -20.25 10.766 1.437 1 76.25 71 LEU B CA 1
ATOM 1935 C C . LEU B 1 71 ? -19.375 10.102 2.49 1 76.25 71 LEU B C 1
ATOM 1937 O O . LEU B 1 71 ? -19.484 8.891 2.723 1 76.25 71 LEU B O 1
ATOM 1941 N N . PHE B 1 72 ? -18.547 10.805 3.123 1 81.88 72 PHE B N 1
ATOM 1942 C CA . PHE B 1 72 ? -17.641 10.219 4.098 1 81.88 72 PHE B CA 1
ATOM 1943 C C . PHE B 1 72 ? -18.391 9.742 5.328 1 81.88 72 PHE B C 1
ATOM 1945 O O . PHE B 1 72 ? -18.031 8.719 5.926 1 81.88 72 PHE B O 1
ATOM 1952 N N . LYS B 1 73 ? -19.375 10.508 5.609 1 81.38 73 LYS B N 1
ATOM 1953 C CA . LYS B 1 73 ? -20.219 10.078 6.723 1 81.38 73 LYS B CA 1
ATOM 1954 C C . LYS B 1 73 ? -20.875 8.734 6.418 1 81.38 73 LYS B C 1
ATOM 1956 O O . LYS B 1 73 ? -20.875 7.832 7.258 1 81.38 73 LYS B O 1
ATOM 1961 N N . GLU B 1 74 ? -21.406 8.633 5.301 1 83.12 74 GLU B N 1
ATOM 1962 C CA . GLU B 1 74 ? -22.047 7.391 4.883 1 83.12 74 GLU B CA 1
ATOM 1963 C C . GLU B 1 74 ? -21.047 6.246 4.801 1 83.12 74 GLU B C 1
ATOM 1965 O O . GLU B 1 74 ? -21.344 5.121 5.203 1 83.12 74 GLU B O 1
ATOM 1970 N N . LEU B 1 75 ? -19.922 6.582 4.289 1 83.25 75 LEU B N 1
ATOM 1971 C CA . LEU B 1 75 ? -18.859 5.582 4.191 1 83.25 75 LEU B CA 1
ATOM 1972 C C . LEU B 1 75 ? -18.469 5.07 5.57 1 83.25 75 LEU B C 1
ATOM 1974 O O . LEU B 1 75 ? -18.344 3.861 5.773 1 83.25 75 LEU B O 1
ATOM 1978 N N . ALA B 1 76 ? -18.25 5.98 6.445 1 85.19 76 ALA B N 1
ATOM 1979 C CA . ALA B 1 76 ? -17.875 5.602 7.805 1 85.19 76 ALA B CA 1
ATOM 1980 C C . ALA B 1 76 ? -18.938 4.707 8.438 1 85.19 76 ALA B C 1
ATOM 1982 O O . ALA B 1 76 ? -18.609 3.717 9.094 1 85.19 76 ALA B O 1
ATOM 1983 N N . GLN B 1 77 ? -20.125 5.07 8.203 1 84.25 77 GLN B N 1
ATOM 1984 C CA . GLN B 1 77 ? -21.234 4.281 8.727 1 84.25 77 GLN B CA 1
ATOM 1985 C C . GLN B 1 77 ? -21.266 2.887 8.109 1 84.25 77 GLN B C 1
ATOM 1987 O O . GLN B 1 77 ? -21.406 1.891 8.82 1 84.25 77 GLN B O 1
ATOM 1992 N N . LEU B 1 78 ? -21.109 2.848 6.906 1 82.06 78 LEU B N 1
ATOM 1993 C CA . LEU B 1 78 ? -21.125 1.577 6.188 1 82.06 78 LEU B CA 1
ATOM 1994 C C . LEU B 1 78 ? -20 0.665 6.672 1 82.06 78 LEU B C 1
ATOM 1996 O O . LEU B 1 78 ? -20.188 -0.55 6.777 1 82.06 78 LEU B O 1
ATOM 2000 N N . LEU B 1 79 ? -18.891 1.269 6.977 1 87 79 LEU B N 1
ATOM 2001 C CA . LEU B 1 79 ? -17.719 0.496 7.367 1 87 79 LEU B CA 1
ATOM 2002 C C . LEU B 1 79 ? -17.703 0.264 8.875 1 87 79 LEU B C 1
ATOM 2004 O O . LEU B 1 79 ? -16.844 -0.467 9.383 1 87 79 LEU B O 1
ATOM 2008 N N . GLY B 1 80 ? -18.625 0.873 9.547 1 85.88 80 GLY B N 1
ATOM 2009 C CA . GLY B 1 80 ? -18.672 0.734 10.992 1 85.88 80 GLY B CA 1
ATOM 2010 C C . GLY B 1 80 ? -17.578 1.513 11.703 1 85.88 80 GLY B C 1
ATOM 2011 O O . GLY B 1 80 ? -17.078 1.083 12.742 1 85.88 80 GLY B O 1
ATOM 2012 N N . ILE B 1 81 ? -17.125 2.508 11.062 1 88.19 81 ILE B N 1
ATOM 2013 C CA . ILE B 1 81 ? -16.078 3.348 11.633 1 88.19 81 ILE B CA 1
ATOM 2014 C C . ILE B 1 81 ? -16.703 4.414 12.531 1 88.19 81 ILE B C 1
ATOM 2016 O O . ILE B 1 81 ? -17.672 5.074 12.141 1 88.19 81 ILE B O 1
ATOM 2020 N N . ASP B 1 82 ? -16.234 4.496 13.75 1 84.38 82 ASP B N 1
ATOM 2021 C CA . ASP B 1 82 ? -16.578 5.645 14.586 1 84.38 82 ASP B CA 1
ATOM 2022 C C . ASP B 1 82 ? -15.789 6.883 14.172 1 84.38 82 ASP B C 1
ATOM 2024 O O . ASP B 1 82 ? -14.594 6.98 14.453 1 84.38 82 ASP B O 1
ATOM 2028 N N . LYS B 1 83 ? -16.469 7.695 13.5 1 80.25 83 LYS B N 1
ATOM 2029 C CA . LYS B 1 83 ? -15.797 8.906 13.031 1 80.25 83 LYS B CA 1
ATOM 2030 C C . LYS B 1 83 ? -15.906 10.031 14.062 1 80.25 83 LYS B C 1
ATOM 2032 O O . LYS B 1 83 ? -17 10.32 14.555 1 80.25 83 LYS B O 1
ATOM 2037 N N . THR B 1 84 ? -14.82 10.508 14.508 1 72.12 84 THR B N 1
ATOM 2038 C CA . THR B 1 84 ? -14.828 11.648 15.414 1 72.12 84 THR B CA 1
ATOM 2039 C C . THR B 1 84 ? -14.055 12.82 14.82 1 72.12 84 THR B C 1
ATOM 2041 O O . THR B 1 84 ? -13.148 12.633 14.008 1 72.12 84 THR B O 1
ATOM 2044 N N . ARG B 1 85 ? -14.719 14.008 15.062 1 63.31 85 ARG B N 1
ATOM 2045 C CA . ARG B 1 85 ? -13.984 15.211 14.703 1 63.31 85 ARG B CA 1
ATOM 2046 C C . ARG B 1 85 ? -12.969 15.586 15.781 1 63.31 85 ARG B C 1
ATOM 2048 O O . ARG B 1 85 ? -13.227 15.391 16.969 1 63.31 85 ARG B O 1
ATOM 2055 N N . THR B 1 86 ? -11.711 15.727 15.414 1 55.81 86 THR B N 1
ATOM 2056 C CA . THR B 1 86 ? -10.734 16.141 16.422 1 55.81 86 THR B CA 1
ATOM 2057 C C . THR B 1 86 ? -11.25 17.344 17.203 1 55.81 86 THR B C 1
ATOM 2059 O O . THR B 1 86 ? -11.5 18.406 16.625 1 55.81 86 THR B O 1
ATOM 2062 N N . THR B 1 87 ? -12.25 17.266 17.938 1 50.69 87 THR B N 1
ATOM 2063 C CA . THR B 1 87 ? -12.602 18.328 18.875 1 50.69 87 THR B CA 1
ATOM 2064 C C . THR B 1 87 ? -11.57 18.438 19.984 1 50.69 87 THR B C 1
ATOM 2066 O O . THR B 1 87 ? -10.75 17.547 20.172 1 50.69 87 THR B O 1
ATOM 2069 N N . ALA B 1 88 ? -11.625 19.531 20.766 1 52.25 88 ALA B N 1
ATOM 2070 C CA . ALA B 1 88 ? -10.844 19.922 21.938 1 52.25 88 ALA B CA 1
ATOM 2071 C C . ALA B 1 88 ? -10.523 18.719 22.812 1 52.25 88 ALA B C 1
ATOM 2073 O O . ALA B 1 88 ? -9.516 18.703 23.516 1 52.25 88 ALA B O 1
ATOM 2074 N N . PHE B 1 89 ? -11.211 17.75 22.688 1 47.12 89 PHE B N 1
ATOM 2075 C CA . PHE B 1 89 ? -11.055 16.75 23.734 1 47.12 89 PHE B CA 1
ATOM 2076 C C . PHE B 1 89 ? -10.062 15.68 23.312 1 47.12 89 PHE B C 1
ATOM 2078 O O . PHE B 1 89 ? -9.648 14.852 24.125 1 47.12 89 PHE B O 1
ATOM 2085 N N . HIS B 1 90 ? -9.758 15.453 22.062 1 55.59 90 HIS B N 1
ATOM 2086 C CA . HIS B 1 90 ? -8.75 14.469 21.688 1 55.59 90 HIS B CA 1
ATOM 2087 C C . HIS B 1 90 ? -7.578 15.117 20.969 1 55.59 90 HIS B C 1
ATOM 2089 O O . HIS B 1 90 ? -7.328 14.828 19.797 1 55.59 90 HIS B O 1
ATOM 2095 N N . PRO B 1 91 ? -6.977 16.078 21.609 1 55.41 91 PRO B N 1
ATOM 2096 C CA . PRO B 1 91 ? -5.887 16.938 21.125 1 55.41 91 PRO B CA 1
ATOM 2097 C C . PRO B 1 91 ? -4.691 16.125 20.625 1 55.41 91 PRO B C 1
ATOM 2099 O O . PRO B 1 91 ? -3.998 16.562 19.703 1 55.41 91 PRO B O 1
ATOM 2102 N N . GLN B 1 92 ? -4.609 14.883 21.141 1 56.75 92 GLN B N 1
ATOM 2103 C CA . GLN B 1 92 ? -3.355 14.18 20.891 1 56.75 92 GLN B CA 1
ATOM 2104 C C . GLN B 1 92 ? -3.324 13.586 19.484 1 56.75 92 GLN B C 1
ATOM 2106 O O . GLN B 1 92 ? -2.291 13.625 18.812 1 56.75 92 GLN B O 1
ATOM 2111 N N . SER B 1 93 ? -4.465 13.078 18.953 1 59.06 93 SER B N 1
ATOM 2112 C CA . SER B 1 93 ? -4.457 12.461 17.641 1 59.06 93 SER B CA 1
ATOM 2113 C C . SER B 1 93 ? -4.305 13.508 16.547 1 59.06 93 SER B C 1
ATOM 2115 O O . SER B 1 93 ? -3.605 13.281 15.547 1 59.06 93 SER B O 1
ATOM 2117 N N . ASP B 1 94 ? -4.906 14.625 16.766 1 63.59 94 ASP B N 1
ATOM 2118 C CA . ASP B 1 94 ? -4.777 15.719 15.812 1 63.59 94 ASP B CA 1
ATOM 2119 C C . ASP B 1 94 ? -3.338 16.219 15.734 1 63.59 94 ASP B C 1
ATOM 2121 O O . ASP B 1 94 ? -2.816 16.469 14.648 1 63.59 94 ASP B O 1
ATOM 2125 N N . GLY B 1 95 ? -2.766 16.141 16.812 1 76.62 95 GLY B N 1
ATOM 2126 C CA . GLY B 1 95 ? -1.386 16.594 16.875 1 76.62 95 GLY B CA 1
ATOM 2127 C C . GLY B 1 95 ? -0.427 15.68 16.125 1 76.62 95 GLY B C 1
ATOM 2128 O O . GLY B 1 95 ? 0.54 16.156 15.516 1 76.62 95 GLY B O 1
ATOM 2129 N N . MET B 1 96 ? -0.772 14.391 15.984 1 82.56 96 MET B N 1
ATOM 2130 C CA . MET B 1 96 ? 0.128 13.43 15.359 1 82.56 96 MET B CA 1
ATOM 2131 C C . MET B 1 96 ? 0.163 13.625 13.844 1 82.56 96 MET B C 1
ATOM 2133 O O . MET B 1 96 ? 1.239 13.68 13.25 1 82.56 96 MET B O 1
ATOM 2137 N N . VAL B 1 97 ? -1.009 13.742 13.219 1 86.88 97 VAL B N 1
ATOM 2138 C CA . VAL B 1 97 ? -1.063 13.883 11.766 1 86.88 97 VAL B CA 1
ATOM 2139 C C . VAL B 1 97 ? -0.503 15.234 11.352 1 86.88 97 VAL B C 1
ATOM 2141 O O . VAL B 1 97 ? 0.168 15.352 10.32 1 86.88 97 VAL B O 1
ATOM 2144 N N . GLU B 1 98 ? -0.796 16.297 12.164 1 84.56 98 GLU B N 1
ATOM 2145 C CA . GLU B 1 98 ? -0.231 17.609 11.906 1 84.56 98 GLU B CA 1
ATOM 2146 C C . GLU B 1 98 ? 1.295 17.578 11.938 1 84.56 98 GLU B C 1
ATOM 2148 O O . GLU B 1 98 ? 1.951 18.156 11.07 1 84.56 98 GLU B O 1
ATOM 2153 N N . ARG B 1 99 ? 1.857 16.969 12.938 1 85.62 99 ARG B N 1
ATOM 2154 C CA . ARG B 1 99 ? 3.307 16.828 13.031 1 85.62 99 ARG B CA 1
ATOM 2155 C C . ARG B 1 99 ? 3.857 16.031 11.859 1 85.62 99 ARG B C 1
ATOM 2157 O O . ARG B 1 99 ? 4.891 16.375 11.289 1 85.62 99 ARG B O 1
ATOM 2164 N N . PHE B 1 100 ? 3.182 14.93 11.555 1 90.56 100 PHE B N 1
ATOM 2165 C CA . PHE B 1 100 ? 3.566 14.125 10.398 1 90.56 100 PHE B CA 1
ATOM 2166 C C . PHE B 1 100 ? 3.57 14.961 9.133 1 90.56 100 PHE B C 1
ATOM 2168 O O . PHE B 1 100 ? 4.531 14.922 8.359 1 90.56 100 PHE B O 1
ATOM 2175 N N . ASN B 1 101 ? 2.543 15.727 8.906 1 90.56 101 ASN B N 1
ATOM 2176 C CA . ASN B 1 101 ? 2.434 16.547 7.703 1 90.56 101 ASN B CA 1
ATOM 2177 C C . ASN B 1 101 ? 3.566 17.562 7.621 1 90.56 101 ASN B C 1
ATOM 2179 O O . ASN B 1 101 ? 4.137 17.781 6.551 1 90.56 101 ASN B O 1
ATOM 2183 N N . ARG B 1 102 ? 3.867 18.172 8.695 1 90.69 102 ARG B N 1
ATOM 2184 C CA . ARG B 1 102 ? 4.969 19.125 8.734 1 90.69 102 ARG B CA 1
ATOM 2185 C C . ARG B 1 102 ? 6.289 18.453 8.367 1 90.69 102 ARG B C 1
ATOM 2187 O O . ARG B 1 102 ? 7.066 18.984 7.578 1 90.69 102 ARG B O 1
ATOM 2194 N N . THR B 1 103 ? 6.504 17.344 9.008 1 91.25 103 THR B N 1
ATOM 2195 C CA . THR B 1 103 ? 7.719 16.578 8.742 1 91.25 103 THR B CA 1
ATOM 2196 C C . THR B 1 103 ? 7.785 16.156 7.277 1 91.25 103 THR B C 1
ATOM 2198 O O . THR B 1 103 ? 8.828 16.297 6.633 1 91.25 103 THR B O 1
ATOM 2201 N N . LEU B 1 104 ? 6.66 15.672 6.793 1 93.19 104 LEU B N 1
ATOM 2202 C CA . LEU B 1 104 ? 6.566 15.242 5.398 1 93.19 104 LEU B CA 1
ATOM 2203 C C . LEU B 1 104 ? 6.879 16.406 4.453 1 93.19 104 LEU B C 1
ATOM 2205 O O . LEU B 1 104 ? 7.648 16.234 3.504 1 93.19 104 LEU B O 1
ATOM 2209 N N . GLU B 1 105 ? 6.328 17.5 4.703 1 92.69 105 GLU B N 1
ATOM 2210 C CA . GLU B 1 105 ? 6.562 18.688 3.891 1 92.69 105 GLU B CA 1
ATOM 2211 C C . GLU B 1 105 ? 8.039 19.078 3.893 1 92.69 105 GLU B C 1
ATOM 2213 O O . GLU B 1 105 ? 8.602 19.406 2.846 1 92.69 105 GLU B O 1
ATOM 2218 N N . ALA B 1 106 ? 8.594 19.094 5.047 1 91.19 106 ALA B N 1
ATOM 2219 C CA . ALA B 1 106 ? 10.008 19.422 5.168 1 91.19 106 ALA B CA 1
ATOM 2220 C C . ALA B 1 106 ? 10.875 18.453 4.383 1 91.19 106 ALA B C 1
ATOM 2222 O O . ALA B 1 106 ? 11.789 18.859 3.666 1 91.19 106 ALA B O 1
ATOM 2223 N N . MET B 1 107 ? 10.609 17.188 4.484 1 91.62 107 MET B N 1
ATOM 2224 C CA . MET B 1 107 ? 11.375 16.172 3.781 1 91.62 107 MET B CA 1
ATOM 2225 C C . MET B 1 107 ? 11.227 16.312 2.271 1 91.62 107 MET B C 1
ATOM 2227 O O . MET B 1 107 ? 12.203 16.219 1.531 1 91.62 107 MET B O 1
ATOM 2231 N N . LEU B 1 108 ? 9.984 16.531 1.806 1 92.25 108 LEU B N 1
ATOM 2232 C CA . LEU B 1 108 ? 9.742 16.688 0.377 1 92.25 108 LEU B CA 1
ATOM 2233 C C . LEU B 1 108 ? 10.453 17.922 -0.165 1 92.25 108 LEU B C 1
ATOM 2235 O O . LEU B 1 108 ? 11.023 17.875 -1.259 1 92.25 108 LEU B O 1
ATOM 2239 N N . SER B 1 109 ? 10.422 19 0.575 1 89.88 109 SER B N 1
ATOM 2240 C CA . SER B 1 109 ? 11.07 20.234 0.15 1 89.88 109 SER B CA 1
ATOM 2241 C C . SER B 1 109 ? 12.57 20.047 -0.046 1 89.88 109 SER B C 1
ATOM 2243 O O . SER B 1 109 ? 13.18 20.703 -0.883 1 89.88 109 SER B O 1
ATOM 2245 N N . ALA B 1 110 ? 13.117 19.109 0.656 1 87.12 110 ALA B N 1
ATOM 2246 C CA . ALA B 1 110 ? 14.555 18.875 0.623 1 87.12 110 ALA B CA 1
ATOM 2247 C C . ALA B 1 110 ? 14.953 18.062 -0.607 1 87.12 110 ALA B C 1
ATOM 2249 O O . ALA B 1 110 ? 16.125 18.078 -1.011 1 87.12 110 ALA B O 1
ATOM 2250 N N . VAL B 1 111 ? 14.086 17.375 -1.229 1 85.56 111 VAL B N 1
ATOM 2251 C CA . VAL B 1 111 ? 14.5 16.422 -2.248 1 85.56 111 VAL B CA 1
ATOM 2252 C C . VAL B 1 111 ? 13.883 16.797 -3.592 1 85.56 111 VAL B C 1
ATOM 2254 O O . VAL B 1 111 ? 14.352 16.359 -4.645 1 85.56 111 VAL B O 1
ATOM 2257 N N . VAL B 1 112 ? 12.859 17.5 -3.605 1 80.94 112 VAL B N 1
ATOM 2258 C CA . VAL B 1 112 ? 12.117 17.797 -4.832 1 80.94 112 VAL B CA 1
ATOM 2259 C C . VAL B 1 112 ? 12.953 18.703 -5.734 1 80.94 112 VAL B C 1
ATOM 2261 O O . VAL B 1 112 ? 13.734 19.531 -5.246 1 80.94 112 VAL B O 1
ATOM 2264 N N . SER B 1 113 ? 12.766 18.438 -7 1 79 113 SER B N 1
ATOM 2265 C CA . SER B 1 113 ? 13.484 19.219 -8 1 79 113 SER B CA 1
ATOM 2266 C C . SER B 1 113 ? 13.07 20.688 -7.949 1 79 113 SER B C 1
ATOM 2268 O O . SER B 1 113 ? 12.141 21.047 -7.23 1 79 113 SER B O 1
ATOM 2270 N N . GLU B 1 114 ? 13.789 21.406 -8.766 1 75.44 114 GLU B N 1
ATOM 2271 C CA . GLU B 1 114 ? 13.586 22.859 -8.805 1 75.44 114 GLU B CA 1
ATOM 2272 C C . GLU B 1 114 ? 12.164 23.203 -9.227 1 75.44 114 GLU B C 1
ATOM 2274 O O . GLU B 1 114 ? 11.562 24.125 -8.688 1 75.44 114 GLU B O 1
ATOM 2279 N N . ASN B 1 115 ? 11.617 22.375 -10.148 1 72.12 115 ASN B N 1
ATOM 2280 C CA . ASN B 1 115 ? 10.273 22.688 -10.633 1 72.12 115 ASN B CA 1
ATOM 2281 C C . ASN B 1 115 ? 9.203 22.078 -9.734 1 72.12 115 ASN B C 1
ATOM 2283 O O . ASN B 1 115 ? 8.008 22.328 -9.938 1 72.12 115 ASN B O 1
ATOM 2287 N N . GLN B 1 116 ? 9.547 21.328 -8.797 1 79.31 116 GLN B N 1
ATOM 2288 C CA . GLN B 1 116 ? 8.75 20.797 -7.703 1 79.31 116 GLN B CA 1
ATOM 2289 C C . GLN B 1 116 ? 7.586 19.953 -8.227 1 79.31 116 GLN B C 1
ATOM 2291 O O . GLN B 1 116 ? 6.555 19.828 -7.559 1 79.31 116 GLN B O 1
ATOM 2296 N N . ARG B 1 117 ? 7.738 19.469 -9.453 1 87.5 117 ARG B N 1
ATOM 2297 C CA . ARG B 1 117 ? 6.637 18.734 -10.078 1 87.5 117 ARG B CA 1
ATOM 2298 C C . ARG B 1 117 ? 6.824 17.234 -9.93 1 87.5 117 ARG B C 1
ATOM 2300 O O . ARG B 1 117 ? 6.16 16.453 -10.609 1 87.5 117 ARG B O 1
ATOM 2307 N N . ASP B 1 118 ? 7.727 16.859 -9.109 1 91.75 118 ASP B N 1
ATOM 2308 C CA . ASP B 1 118 ? 7.992 15.43 -8.977 1 91.75 118 ASP B CA 1
ATOM 2309 C C . ASP B 1 118 ? 7.871 14.977 -7.523 1 91.75 118 ASP B C 1
ATOM 2311 O O . ASP B 1 118 ? 8.422 13.938 -7.145 1 91.75 118 ASP B O 1
ATOM 2315 N N . TRP B 1 119 ? 7.133 15.781 -6.738 1 94.69 119 TRP B N 1
ATOM 2316 C CA . TRP B 1 119 ? 7.059 15.461 -5.316 1 94.69 119 TRP B CA 1
ATOM 2317 C C . TRP B 1 119 ? 6.363 14.125 -5.09 1 94.69 119 TRP B C 1
ATOM 2319 O O . TRP B 1 119 ? 6.637 13.438 -4.102 1 94.69 119 TRP B O 1
ATOM 2329 N N . ASP B 1 120 ? 5.434 13.75 -5.949 1 95.44 120 ASP B N 1
ATOM 2330 C CA . ASP B 1 120 ? 4.715 12.492 -5.754 1 95.44 120 ASP B CA 1
ATOM 2331 C C . ASP B 1 120 ? 5.617 11.289 -6.035 1 95.44 120 ASP B C 1
ATOM 2333 O O . ASP B 1 120 ? 5.395 10.203 -5.508 1 95.44 120 ASP B O 1
ATOM 2337 N N . GLU B 1 121 ? 6.648 11.438 -6.84 1 92.31 121 GLU B N 1
ATOM 2338 C CA . GLU B 1 121 ? 7.633 10.383 -7.062 1 92.31 121 GLU B CA 1
ATOM 2339 C C . GLU B 1 121 ? 8.5 10.164 -5.824 1 92.31 121 GLU B C 1
ATOM 2341 O O . GLU B 1 121 ? 8.961 9.055 -5.57 1 92.31 121 GLU B O 1
ATOM 2346 N N . TRP B 1 122 ? 8.68 11.211 -5.059 1 92.75 122 TRP B N 1
ATOM 2347 C CA . TRP B 1 122 ? 9.523 11.172 -3.865 1 92.75 122 TRP B CA 1
ATOM 2348 C C . TRP B 1 122 ? 8.711 10.766 -2.641 1 92.75 122 TRP B C 1
ATOM 2350 O O . TRP B 1 122 ? 9.273 10.359 -1.62 1 92.75 122 TRP B O 1
ATOM 2360 N N . LEU B 1 123 ? 7.453 10.852 -2.738 1 95.31 123 LEU B N 1
ATOM 2361 C CA . LEU B 1 123 ? 6.562 10.672 -1.599 1 95.31 123 LEU B CA 1
ATOM 2362 C C . LEU B 1 123 ? 6.781 9.312 -0.945 1 95.31 123 LEU B C 1
ATOM 2364 O O . LEU B 1 123 ? 6.945 9.219 0.274 1 95.31 123 LEU B O 1
ATOM 2368 N N . PRO B 1 124 ? 6.867 8.211 -1.764 1 95 124 PRO B N 1
ATOM 2369 C CA . PRO B 1 124 ? 7.105 6.914 -1.12 1 95 124 PRO B CA 1
ATOM 2370 C C . PRO B 1 124 ? 8.453 6.852 -0.401 1 95 124 PRO B C 1
ATOM 2372 O O . PRO B 1 124 ? 8.57 6.203 0.641 1 95 124 PRO B O 1
ATOM 2375 N N . HIS B 1 125 ? 9.43 7.535 -0.882 1 92.75 125 HIS B N 1
ATOM 2376 C CA . HIS B 1 125 ? 10.758 7.543 -0.273 1 92.75 125 HIS B CA 1
ATOM 2377 C C . HIS B 1 125 ? 10.734 8.242 1.082 1 92.75 125 HIS B C 1
ATOM 2379 O O . HIS B 1 125 ? 11.25 7.703 2.068 1 92.75 125 HIS B O 1
ATOM 2385 N N . VAL B 1 126 ? 10.156 9.383 1.092 1 93.38 126 VAL B N 1
ATOM 2386 C CA . VAL B 1 126 ? 10.156 10.164 2.326 1 93.38 126 VAL B CA 1
ATOM 2387 C C . VAL B 1 126 ? 9.25 9.492 3.359 1 93.38 126 VAL B C 1
ATOM 2389 O O . VAL B 1 126 ? 9.523 9.547 4.559 1 93.38 126 VAL B O 1
ATOM 2392 N N . THR B 1 127 ? 8.164 8.883 2.902 1 95.69 127 THR B N 1
ATOM 2393 C CA . THR B 1 127 ? 7.285 8.164 3.822 1 95.69 127 THR B CA 1
ATOM 2394 C C . THR B 1 127 ? 8.023 6.988 4.457 1 95.69 127 THR B C 1
ATOM 2396 O O . THR B 1 127 ? 7.879 6.734 5.656 1 95.69 127 THR B O 1
ATOM 2399 N N . MET B 1 128 ? 8.781 6.258 3.682 1 95.12 128 MET B N 1
ATOM 2400 C CA . MET B 1 128 ? 9.602 5.184 4.23 1 95.12 128 MET B CA 1
ATOM 2401 C C . MET B 1 128 ? 10.57 5.715 5.277 1 95.12 128 MET B C 1
ATOM 2403 O O . MET B 1 128 ? 10.758 5.102 6.328 1 95.12 128 MET B O 1
ATOM 2407 N N . ALA B 1 129 ? 11.211 6.816 4.922 1 92.81 129 ALA B N 1
ATOM 2408 C CA . ALA B 1 129 ? 12.141 7.422 5.871 1 92.81 129 ALA B CA 1
ATOM 2409 C C . ALA B 1 129 ? 11.461 7.715 7.203 1 92.81 129 ALA B C 1
ATOM 2411 O O . ALA B 1 129 ? 12.016 7.441 8.266 1 92.81 129 ALA B O 1
ATOM 2412 N N . TYR B 1 130 ? 10.312 8.219 7.113 1 93.19 130 TYR B N 1
ATOM 2413 C CA . TYR B 1 130 ? 9.555 8.516 8.328 1 93.19 130 TYR B CA 1
ATOM 2414 C C . TYR B 1 130 ? 9.234 7.238 9.094 1 93.19 130 TYR B C 1
ATOM 2416 O O . TYR B 1 130 ? 9.43 7.172 10.312 1 93.19 130 TYR B O 1
ATOM 2424 N N . ARG B 1 131 ? 8.734 6.188 8.422 1 95 131 ARG B N 1
ATOM 2425 C CA . ARG B 1 131 ? 8.336 4.926 9.039 1 95 131 ARG B CA 1
ATOM 2426 C C . ARG B 1 131 ? 9.531 4.23 9.688 1 95 131 ARG B C 1
ATOM 2428 O O . ARG B 1 131 ? 9.367 3.389 10.57 1 95 131 ARG B O 1
ATOM 2435 N N . SER B 1 132 ? 10.719 4.57 9.188 1 94.12 132 SER B N 1
ATOM 2436 C 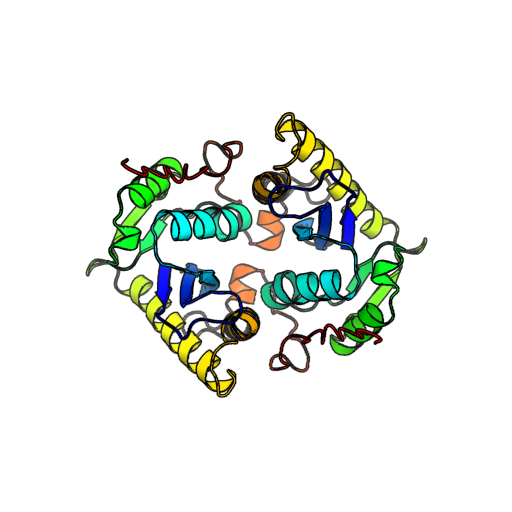CA . SER B 1 132 ? 11.93 3.9 9.656 1 94.12 132 SER B CA 1
ATOM 2437 C C . SER B 1 132 ? 12.688 4.766 10.656 1 94.12 132 SER B C 1
ATOM 2439 O O . SER B 1 132 ? 13.797 4.414 11.078 1 94.12 132 SER B O 1
ATOM 2441 N N . SER B 1 133 ? 12.148 5.887 11.031 1 92.75 133 SER B N 1
ATOM 2442 C CA . SER B 1 133 ? 12.766 6.762 12.016 1 92.75 133 SER B CA 1
ATOM 2443 C C . SER B 1 133 ? 12.148 6.566 13.398 1 92.75 133 SER B C 1
ATOM 2445 O O . SER B 1 133 ? 10.93 6.402 13.516 1 92.75 133 SER B O 1
ATOM 2447 N N . VAL B 1 134 ? 13 6.652 14.391 1 92.81 134 VAL B N 1
ATOM 2448 C CA . VAL B 1 134 ? 12.523 6.477 15.758 1 92.81 134 VAL B CA 1
ATOM 2449 C C . VAL B 1 134 ? 11.547 7.594 16.109 1 92.81 134 VAL B C 1
ATOM 2451 O O . VAL B 1 134 ? 11.844 8.773 15.914 1 92.81 134 VAL B O 1
ATOM 2454 N N . HIS B 1 135 ? 10.461 7.164 16.516 1 89.88 135 HIS B N 1
ATOM 2455 C CA . HIS B 1 135 ? 9.453 8.125 16.953 1 89.88 135 HIS B CA 1
ATOM 2456 C C . HIS B 1 135 ? 9.656 8.508 18.422 1 89.88 135 HIS B C 1
ATOM 2458 O O . HIS B 1 135 ? 9.852 7.637 19.266 1 89.88 135 HIS B O 1
ATOM 2464 N N . GLU B 1 136 ? 9.5 9.758 18.688 1 85.81 136 GLU B N 1
ATOM 2465 C CA . GLU B 1 136 ? 9.828 10.297 20 1 85.81 136 GLU B CA 1
ATOM 2466 C C . GLU B 1 136 ? 8.891 9.742 21.062 1 85.81 136 GLU B C 1
ATOM 2468 O O . GLU B 1 136 ? 9.32 9.461 22.188 1 85.81 136 GLU B O 1
ATOM 2473 N N . THR B 1 137 ? 7.68 9.586 20.766 1 86.12 137 THR B N 1
ATOM 2474 C CA . THR B 1 137 ? 6.668 9.188 21.734 1 86.12 137 THR B CA 1
ATOM 2475 C C . THR B 1 137 ? 6.848 7.723 22.125 1 86.12 137 THR B C 1
ATOM 2477 O O . THR B 1 137 ? 6.738 7.375 23.297 1 86.12 137 THR B O 1
ATOM 2480 N N . THR B 1 138 ? 7.199 6.793 21.219 1 89.75 138 THR B N 1
ATOM 2481 C CA . THR B 1 138 ? 7.242 5.359 21.484 1 89.75 138 THR B CA 1
ATOM 2482 C C . THR B 1 138 ? 8.68 4.898 21.719 1 89.75 138 THR B C 1
ATOM 2484 O O . THR B 1 138 ? 8.906 3.826 22.281 1 89.75 138 THR B O 1
ATOM 2487 N N . GLY B 1 139 ? 9.625 5.629 21.234 1 93.25 139 GLY B N 1
ATOM 2488 C CA . GLY B 1 139 ? 11.023 5.23 21.297 1 93.25 139 GLY B CA 1
ATOM 2489 C C . GLY B 1 139 ? 11.375 4.141 20.312 1 93.25 139 GLY B C 1
ATOM 2490 O O . GLY B 1 139 ? 12.477 3.58 20.359 1 93.25 139 GLY B O 1
ATOM 2491 N N . GLU B 1 140 ? 10.469 3.736 19.531 1 94.88 140 GLU B N 1
ATOM 2492 C CA . GLU B 1 140 ? 10.625 2.758 18.469 1 94.88 140 GLU B CA 1
ATOM 2493 C C . GLU B 1 140 ? 10.234 3.352 17.109 1 94.88 140 GLU B C 1
ATOM 2495 O O . GLU B 1 140 ? 9.609 4.41 17.047 1 94.88 140 GLU B O 1
ATOM 2500 N N . THR B 1 141 ? 10.664 2.725 16.078 1 95.25 141 THR B N 1
ATOM 2501 C CA . THR B 1 141 ? 10.195 3.154 14.758 1 95.25 141 THR B CA 1
ATOM 2502 C C . THR B 1 141 ? 8.766 2.684 14.516 1 95.25 141 THR B C 1
ATOM 2504 O O . THR B 1 141 ? 8.359 1.63 15.008 1 95.25 141 THR B O 1
ATOM 2507 N N . PRO B 1 142 ? 8 3.426 13.727 1 95.25 142 PRO B N 1
ATOM 2508 C CA . PRO B 1 142 ? 6.691 2.928 13.305 1 95.25 142 PRO B CA 1
ATOM 2509 C C . PRO B 1 142 ? 6.766 1.546 12.664 1 95.25 142 PRO B C 1
ATOM 2511 O O . PRO B 1 142 ? 5.867 0.724 12.852 1 95.25 142 PRO B O 1
ATOM 2514 N N . SER B 1 143 ? 7.816 1.231 11.938 1 95.06 143 SER B N 1
ATOM 2515 C CA . SER B 1 143 ? 8 -0.071 11.305 1 95.06 143 SER B CA 1
ATOM 2516 C C . SER B 1 143 ? 8.047 -1.188 12.344 1 95.06 143 SER B C 1
ATOM 2518 O O . SER B 1 143 ? 7.371 -2.209 12.195 1 95.06 143 SER B O 1
ATOM 2520 N N . VAL B 1 144 ? 8.766 -0.995 13.391 1 94.75 144 VAL B N 1
ATOM 2521 C CA . VAL B 1 144 ? 8.852 -1.995 14.445 1 94.75 144 VAL B CA 1
ATOM 2522 C C . VAL B 1 144 ? 7.488 -2.156 15.117 1 94.75 144 VAL B C 1
ATOM 2524 O O . VAL B 1 144 ? 7.043 -3.279 15.367 1 94.75 144 VAL B O 1
ATOM 2527 N N . MET B 1 145 ? 6.91 -1.059 15.391 1 94 145 MET B N 1
ATOM 2528 C CA . MET B 1 145 ? 5.629 -1.096 16.094 1 94 145 MET B CA 1
ATOM 2529 C C . MET B 1 145 ? 4.555 -1.743 15.219 1 94 145 MET B C 1
ATOM 2531 O O . MET B 1 145 ? 3.693 -2.465 15.727 1 94 145 MET B O 1
ATOM 2535 N N . MET B 1 146 ? 4.621 -1.507 13.898 1 94.56 146 MET B N 1
ATOM 2536 C CA . MET B 1 146 ? 3.564 -1.952 12.992 1 94.56 146 MET B CA 1
ATOM 2537 C C . MET B 1 146 ? 3.875 -3.338 12.438 1 94.56 146 MET B C 1
ATOM 2539 O O . MET B 1 146 ? 3.002 -4.207 12.398 1 94.56 146 MET B O 1
ATOM 2543 N N . LEU B 1 147 ? 5.07 -3.6 11.992 1 94.06 147 LEU B N 1
ATOM 2544 C CA . LEU B 1 147 ? 5.426 -4.805 11.258 1 94.06 147 LEU B CA 1
ATOM 2545 C C . LEU B 1 147 ? 6.199 -5.777 12.141 1 94.06 147 LEU B C 1
ATOM 2547 O O . LEU B 1 147 ? 6.461 -6.914 11.742 1 94.06 147 LEU B O 1
ATOM 2551 N N . GLY B 1 148 ? 6.645 -5.34 13.305 1 92.19 148 GLY B N 1
ATOM 2552 C CA . GLY B 1 148 ? 7.387 -6.199 14.211 1 92.19 148 GLY B CA 1
ATOM 2553 C C . GLY B 1 148 ? 8.867 -6.262 13.898 1 92.19 148 GLY B C 1
ATOM 2554 O O . GLY B 1 148 ? 9.594 -7.074 14.477 1 92.19 148 GLY B O 1
ATOM 2555 N N . ARG B 1 149 ? 9.305 -5.418 12.977 1 92.38 149 ARG B N 1
ATOM 2556 C CA . ARG B 1 149 ? 10.711 -5.434 12.586 1 92.38 149 ARG B CA 1
ATOM 2557 C C . ARG B 1 149 ? 11.133 -4.086 12.016 1 92.38 149 ARG B C 1
ATOM 2559 O O . ARG B 1 149 ? 10.297 -3.311 11.547 1 92.38 149 ARG B O 1
ATOM 2566 N N . GLU B 1 150 ? 12.453 -3.82 12.078 1 92.81 150 GLU B N 1
ATOM 2567 C CA . GLU B 1 150 ? 13 -2.664 11.375 1 92.81 150 GLU B CA 1
ATOM 2568 C C . GLU B 1 150 ? 13.008 -2.889 9.867 1 92.81 150 GLU B C 1
ATOM 2570 O O . GLU B 1 150 ? 13.188 -4.016 9.398 1 92.81 150 GLU B O 1
ATOM 2575 N N . MET B 1 151 ? 12.836 -1.831 9.164 1 91.62 151 MET B N 1
ATOM 2576 C CA . MET B 1 151 ? 12.922 -1.912 7.707 1 91.62 151 MET B CA 1
ATOM 2577 C C . MET B 1 151 ? 14.375 -1.897 7.246 1 91.62 151 MET B C 1
ATOM 2579 O O . MET B 1 151 ? 15.18 -1.102 7.734 1 91.62 151 MET B O 1
ATOM 2583 N N . ASN B 1 152 ? 14.672 -2.85 6.344 1 90.06 152 ASN B N 1
ATOM 2584 C CA . ASN B 1 152 ? 15.93 -2.695 5.613 1 90.06 152 ASN B CA 1
ATOM 2585 C C . ASN B 1 152 ? 15.836 -1.588 4.566 1 90.06 152 ASN B C 1
ATOM 2587 O O . ASN B 1 152 ? 14.961 -1.62 3.699 1 90.06 152 ASN B O 1
ATOM 2591 N N . LEU B 1 153 ? 16.594 -0.597 4.684 1 88.81 153 LEU B N 1
ATOM 2592 C CA . LEU B 1 153 ? 16.531 0.563 3.801 1 88.81 153 LEU B CA 1
ATOM 2593 C C . LEU B 1 153 ? 17.453 0.386 2.6 1 88.81 153 LEU B C 1
ATOM 2595 O O . LEU B 1 153 ? 18.531 -0.208 2.717 1 88.81 153 LEU B O 1
ATOM 2599 N N . PRO B 1 154 ? 16.969 0.822 1.447 1 84.44 154 PRO B N 1
ATOM 2600 C CA . PRO B 1 154 ? 17.922 0.863 0.329 1 84.44 154 PRO B CA 1
ATOM 2601 C C . PRO B 1 154 ? 19.141 1.737 0.618 1 84.44 154 PRO B C 1
ATOM 2603 O O . PRO B 1 154 ? 19.047 2.682 1.407 1 84.44 154 PRO B O 1
ATOM 2606 N N . VAL B 1 155 ? 20.328 1.317 0.134 1 70.25 155 VAL B N 1
ATOM 2607 C CA . VAL B 1 155 ? 21.578 2.033 0.367 1 70.25 155 VAL B CA 1
ATOM 2608 C C . VAL B 1 155 ? 21.391 3.518 0.064 1 70.25 155 VAL B C 1
ATOM 2610 O O . VAL B 1 155 ? 21.859 4.375 0.819 1 70.25 155 VAL B O 1
ATOM 2613 N N . ASP B 1 156 ? 20.797 3.859 -1.069 1 64.56 156 ASP B N 1
ATOM 2614 C CA . ASP B 1 156 ? 20.547 5.258 -1.412 1 64.56 156 ASP B CA 1
ATOM 2615 C C . ASP B 1 156 ? 19.062 5.574 -1.407 1 64.56 156 ASP B C 1
ATOM 2617 O O . ASP B 1 156 ? 18.391 5.496 -2.445 1 64.56 156 ASP B O 1
ATOM 2621 N N . LEU B 1 157 ? 18.469 5.57 -0.264 1 59.59 157 LEU B N 1
ATOM 2622 C CA . LEU B 1 157 ? 17.062 5.914 -0.096 1 59.59 157 LEU B CA 1
ATOM 2623 C C . LEU B 1 157 ? 16.703 7.152 -0.906 1 59.59 157 LEU B C 1
ATOM 2625 O O . LEU B 1 157 ? 15.562 7.297 -1.364 1 59.59 157 LEU B O 1
ATOM 2629 N N . LEU B 1 158 ? 17.672 8.125 -1.069 1 57 158 LEU B N 1
ATOM 2630 C CA . LEU B 1 158 ? 17.422 9.406 -1.723 1 57 158 LEU B CA 1
ATOM 2631 C C . LEU B 1 158 ? 17.672 9.312 -3.223 1 57 158 LEU B C 1
ATOM 2633 O O . LEU B 1 158 ? 17.859 10.328 -3.893 1 57 158 LEU B O 1
ATOM 2637 N N . VAL B 1 159 ? 17.828 8.062 -3.707 1 50.34 159 VAL B N 1
ATOM 2638 C CA . VAL B 1 159 ? 17.938 7.98 -5.16 1 50.34 159 VAL B CA 1
ATOM 2639 C C . VAL B 1 159 ? 16.562 8.125 -5.793 1 50.34 159 VAL B C 1
ATOM 2641 O O . VAL B 1 159 ? 15.609 7.445 -5.391 1 50.34 159 VAL B O 1
ATOM 2644 N N . PRO B 1 160 ? 16.531 9.148 -6.684 1 52.84 160 PRO B N 1
ATOM 2645 C CA . PRO B 1 160 ? 15.266 9.367 -7.402 1 52.84 160 PRO B CA 1
ATOM 2646 C C . PRO B 1 160 ? 14.773 8.109 -8.109 1 52.84 160 PRO B C 1
ATOM 2648 O O . PRO B 1 160 ? 15.57 7.242 -8.469 1 52.84 160 PRO B O 1
ATOM 2651 N N . PRO B 1 161 ? 13.516 7.832 -8.109 1 51 161 PRO B N 1
ATOM 2652 C CA . PRO B 1 161 ? 13 6.688 -8.859 1 51 161 PRO B CA 1
ATOM 2653 C C . PRO B 1 161 ? 13.594 6.59 -10.266 1 51 161 PRO B C 1
ATOM 2655 O O . PRO B 1 161 ? 13.969 7.605 -10.852 1 51 161 PRO B O 1
ATOM 2658 N N . PRO B 1 162 ? 14.031 5.402 -10.719 1 44.28 162 PRO B N 1
ATOM 2659 C CA . PRO B 1 162 ? 14.633 5.277 -12.047 1 44.28 162 PRO B CA 1
ATOM 2660 C C . PRO B 1 162 ? 13.797 5.934 -13.141 1 44.28 162 PRO B C 1
ATOM 2662 O O . PRO B 1 162 ? 12.57 5.789 -13.156 1 44.28 162 PRO B O 1
ATOM 2665 N N . HIS B 1 163 ? 14.109 7.105 -13.617 1 42.69 163 HIS B N 1
ATOM 2666 C CA . HIS B 1 163 ? 13.523 7.633 -14.844 1 42.69 163 HIS B CA 1
ATOM 2667 C C . HIS B 1 163 ? 13.812 6.73 -16.031 1 42.69 163 HIS B C 1
ATOM 2669 O O . HIS B 1 163 ? 14.977 6.398 -16.297 1 42.69 163 HIS B O 1
ATOM 2675 N N . VAL B 1 164 ? 13.062 5.699 -16.281 1 34.31 164 VAL B N 1
ATOM 2676 C CA . VAL B 1 164 ? 13.281 5.012 -17.547 1 34.31 164 VAL B CA 1
ATOM 2677 C C . VAL B 1 164 ? 13.25 6.023 -18.703 1 34.31 164 VAL B C 1
ATOM 2679 O O . VAL B 1 164 ? 12.242 6.699 -18.906 1 34.31 164 VAL B O 1
ATOM 2682 N N . GLU B 1 165 ? 14.312 6.621 -19.109 1 32.12 165 GLU B N 1
ATOM 2683 C CA . GLU B 1 165 ? 14.32 7.32 -20.391 1 32.12 165 GLU B CA 1
ATOM 2684 C C . GLU B 1 165 ? 13.711 6.457 -21.484 1 32.12 165 GLU B C 1
ATOM 2686 O O . GLU B 1 165 ? 14.195 5.359 -21.766 1 32.12 165 GLU B O 1
ATOM 2691 N N . ILE B 1 166 ? 12.406 6.504 -21.688 1 29.8 166 ILE B N 1
ATOM 2692 C CA . ILE B 1 166 ? 11.914 5.977 -22.953 1 29.8 166 ILE B CA 1
ATOM 2693 C C . ILE B 1 166 ? 12.727 6.57 -24.109 1 29.8 166 ILE B C 1
ATOM 2695 O O . ILE B 1 166 ? 12.648 7.773 -24.375 1 29.8 166 ILE B O 1
ATOM 2699 N N . SER B 1 167 ? 13.859 6.219 -24.344 1 28.7 167 SER B N 1
ATOM 2700 C CA . SER B 1 167 ? 14.516 6.59 -25.594 1 28.7 167 SER B CA 1
ATOM 2701 C C . SER B 1 167 ? 13.664 6.211 -26.797 1 28.7 167 SER B C 1
ATOM 2703 O O . SER B 1 167 ? 13.336 5.039 -26.984 1 28.7 167 SER B O 1
ATOM 2705 N N . SER B 1 168 ? 12.703 7.02 -27.219 1 28.75 168 SER B N 1
ATOM 2706 C CA . SER B 1 168 ? 12.125 7.055 -28.562 1 28.75 168 SER B CA 1
ATOM 2707 C C . SER B 1 168 ? 13.203 7.023 -29.641 1 28.75 168 SER B C 1
ATOM 2709 O O . SER B 1 168 ? 13.875 8.031 -29.891 1 28.75 168 SER B O 1
ATOM 2711 N N . SER B 1 169 ? 14.023 6.09 -29.734 1 27.14 169 SER B N 1
ATOM 2712 C CA . SER B 1 169 ? 14.711 6.008 -31.016 1 27.14 169 SER B CA 1
ATOM 2713 C C . SER B 1 169 ? 13.719 5.871 -32.156 1 27.14 169 SER B C 1
ATOM 2715 O O . SER B 1 169 ? 13.188 4.789 -32.406 1 27.14 169 SER B O 1
ATOM 2717 N N . ILE B 1 170 ? 12.961 6.891 -32.531 1 25.61 170 ILE B N 1
ATOM 2718 C CA . ILE B 1 170 ? 12.492 7.102 -33.906 1 25.61 170 ILE B CA 1
ATOM 2719 C C . ILE B 1 170 ? 13.68 7.207 -34.844 1 25.61 170 ILE B C 1
ATOM 2721 O O . ILE B 1 170 ? 14.469 8.148 -34.75 1 25.61 170 ILE B O 1
ATOM 2725 N N . SER B 1 171 ? 14.203 6.121 -35.188 1 24.59 171 SER B N 1
ATOM 2726 C CA . SER B 1 171 ? 14.922 6.148 -36.438 1 24.59 171 SER B CA 1
ATOM 2727 C C . SER B 1 171 ? 14.086 6.793 -37.562 1 24.59 171 SER B C 1
ATOM 2729 O O . SER B 1 171 ? 12.992 6.316 -37.875 1 24.59 171 SER B O 1
ATOM 2731 N N . MET B 1 172 ? 14.461 7.977 -37.875 1 21.27 172 MET B N 1
ATOM 2732 C CA . MET B 1 172 ? 14.32 8.492 -39.25 1 21.27 172 MET B CA 1
ATOM 2733 C C . MET B 1 172 ? 15.188 7.695 -40.219 1 21.27 172 MET B C 1
ATOM 2735 O O . MET B 1 172 ? 16.297 7.289 -39.875 1 21.27 172 MET B O 1
#

Nearest PDB structures (foldseek):
  3oyn-assembly1_A  TM=8.912E-01  e=7.880E-11  Human spumaretrovirus
  4bac-assembly1_A-2  TM=8.933E-01  e=8.380E-11  Human spumaretrovirus
  3oyj-assembly1_A-2  TM=8.757E-01  e=1.072E-10  Human spumaretrovirus
  3os1-assembly1_B  TM=8.649E-01  e=1.008E-10  Human spumaretrovirus
  7q5b-assembly1_B  TM=8.448E-01  e=4.572E-09  Saccharomyces cerevisiae S288C

Foldseek 3Di:
DEKDDQDPQAPVQFGIWDKDADPQLRQIDIDTFNDLALVRNLVCCCPPPCVVPNDDQEDEYEPDPSCVDPSNVVVCVVRNYHYDYPDPPNVPVVVSRVVVSVQLVVQLVVQADPSNNCSNQCSVLSSLVQQQDQDPVPRHGSCCSPVVDHDDADPPSSDGDPPPPPPPPPDD/DEKDDQDPQAPVQFGIWDKDADPQLRQIDIDTFNDLALVRNLVCCCPPPCVVPNDDQEDEYEPDPSCVDPSNVVVCVVRNHHYDYPPPPNVPVVVSRVVVSVQLVVVLVVQADPSNNCSNQCSVLSSLVQQQDQDPVPRHGSCCSPVVDHDDADPPSSDGDPPPPPPPPPDD

Secondary structure (DSSP, 8-state):
-EEE---PPPTTS--EEEEEE-TTT--EEEEEES---HHHHHHHIIIIIIHHH---SEEEE-S-HHHHSHHHHHHHHHHT-EEEE--TT-HHHHHHHHHHHHHHHHHHHHHS-TT-TTHHHHHHHHHHHHHTSPPTTTSS-HHHHHHSSPPPPPTTTT--------------/-EEE---PPPTTS--EEEEEE-TTT--EEEEEES---HHHHHHHIIIIIIHHH---SEEEE-S-HHHHSHHHHHHHHHHT-EEEE--TT-HHHHHHHHHHHHHHHHHHHHHS-TT-TTHHHHHHHHHHHHHTSPPTTTSS-HHHHHHSSPPPPPTTTTS-------------

Solvent-accessible surface area (backbone atoms only — not comparable to full-atom values): 19150 Å² total; per-residue (Å²): 62,47,77,47,66,84,48,63,60,25,86,86,52,28,25,30,32,45,35,40,59,41,83,86,37,56,34,66,49,77,41,74,30,62,56,69,46,47,67,56,49,51,48,50,44,42,60,64,39,29,35,68,68,23,45,56,66,64,45,49,34,54,94,46,70,45,63,66,31,68,63,45,50,50,48,30,56,66,50,61,29,46,74,40,67,59,44,89,82,45,56,66,66,53,48,50,53,54,50,48,48,52,52,50,50,55,52,44,67,72,66,38,54,95,79,37,34,49,44,67,69,44,44,43,46,51,47,33,52,54,28,61,33,71,34,84,90,77,71,41,24,13,30,33,60,35,52,71,39,77,56,42,68,47,84,60,59,86,54,73,68,85,74,73,74,76,74,78,74,73,78,125,61,48,75,47,68,85,47,64,61,25,86,86,53,29,25,30,33,45,34,41,58,42,83,85,38,54,34,66,48,76,40,73,30,61,58,71,47,48,68,55,48,50,48,50,45,41,58,63,41,30,36,68,70,24,46,56,64,63,44,50,33,54,92,45,72,45,62,66,31,67,64,44,48,50,47,29,56,64,49,60,28,46,73,41,68,58,44,89,82,48,58,65,64,52,47,50,54,53,51,48,48,52,52,49,51,54,52,47,68,72,66,38,54,93,82,38,35,47,45,69,70,44,42,44,45,53,48,32,51,54,28,62,32,70,33,85,90,78,71,41,23,12,30,34,59,36,52,72,41,78,55,42,69,47,83,61,59,85,55,73,68,84,75,74,74,76,74,77,76,72,79,126

Organism: Stichopus japonicus (NCBI:txid307972)

Radius of gyration: 20.29 Å; Cα contacts (8 Å, |Δi|>4): 541; chains: 2; bounding box: 50×50×63 Å

Sequence (344 aa):
MDILGPLPVTDTGNRYILCVADYFTKWTEAYAIPNQEAVTVARVFVEQFVLRFGVPLQLHTDQGRNFESNLFKELAQLLGIDKTRTTAFHPQSDGMVERFNRTLEAMLSAVVSENQRDWDEWLPHVTMAYRSSVHETTGETPSVMMLGREMNLPVDLLVPPPHVEISSSISMMDILGPLPVTDTGNRYILCVADYFTKWTEAYAIPNQEAVTVARVFVEQFVLRFGVPLQLHTDQGRNFESNLFKELAQLLGIDKTRTTAFHPQSDGMVERFNRTLEAMLSAVVSENQRDWDEWLPHVTMAYRSSVHETTGETPSVMMLGREMNLPVDLLVPPPHVEISSSISM